Protein AF-A0A1V2TCL9-F1 (afdb_monomer_lite)

pLDDT: mean 83.82, std 14.46, range [34.34, 97.81]

Foldseek 3Di:
DALPPDPFLVVVLVLVVCVVPPDDAAADDVLLVQLQVVPVVDPQQWHFPDDAHPSHTDIDGDDDDPQSNVQSSQVSCLPSNDWDADNVVSQIDGNVQWQQWWKDAPPGIHRTDHLSNLVPSLPDQGDPVGQKIWTDPDPQFIWMWGQDPPQKIWIWTGDPNWIWIDIDSDSVLVSCLRVCSSVVPCCNVPVDPIDTDDPDDPCVVVVVVVVVVVVVVVVVVLVPDDPVCNVVSVVVVVVVVVVVVVVVVVVVPDDD

Organism: NCBI:txid1538463

Sequence (256 aa):
MPAAGIDSAEQAYERYLAIEHGPQPTAPLPVVGIVCALLGRTDTGLSPHRPPDGRGVVLRASESQRMPCLSAVLTLTAERDLAVLDVGSRRLYNPRRRVRLPVTAGANTLPYLTEAILDELLSAPPDPADPALTVTRTPTRYIRTRRLPESVHELEHRRGGALFRLLTDNPDLVRRTIWSWAVEDPWWQEAIAWQPATEPTTHSTDSVASVLAELRRLEAETRELPAFQLLDTMQNLDNLTQSILDRVDDDSDGCP

Radius of gyration: 24.72 Å; chains: 1; bounding box: 48×56×73 Å

Structure (mmCIF, N/CA/C/O backbone):
data_AF-A0A1V2TCL9-F1
#
_entry.id   AF-A0A1V2TCL9-F1
#
loop_
_atom_site.group_PDB
_atom_site.id
_atom_site.type_symbol
_atom_site.label_atom_id
_atom_site.label_alt_id
_atom_site.label_comp_id
_atom_site.label_asym_id
_atom_site.label_entity_id
_atom_site.label_seq_id
_atom_site.pdbx_PDB_ins_code
_atom_site.Cartn_x
_atom_site.Cartn_y
_atom_site.Cartn_z
_atom_site.occupancy
_atom_site.B_iso_or_equiv
_atom_site.auth_seq_id
_atom_site.auth_comp_id
_atom_site.auth_asym_id
_atom_site.auth_atom_id
_atom_site.pdbx_PDB_model_num
ATOM 1 N N . MET A 1 1 ? 9.281 -2.047 -14.311 1.00 94.12 1 MET A N 1
ATOM 2 C CA . MET A 1 1 ? 9.687 -3.161 -15.211 1.00 94.12 1 MET A CA 1
ATOM 3 C C . MET A 1 1 ? 8.505 -4.101 -15.416 1.00 94.12 1 MET A C 1
ATOM 5 O O . MET A 1 1 ? 7.631 -4.073 -14.560 1.00 94.12 1 MET A O 1
ATOM 9 N N . PRO A 1 2 ? 8.422 -4.903 -16.493 1.00 93.75 2 PRO A N 1
ATOM 10 C CA . PRO A 1 2 ? 7.341 -5.881 -16.661 1.00 93.75 2 PRO A CA 1
ATOM 11 C C . PRO A 1 2 ? 7.227 -6.800 -15.444 1.00 93.75 2 PRO A C 1
ATOM 13 O O . PRO A 1 2 ? 8.240 -7.337 -14.996 1.00 93.75 2 PRO A O 1
ATOM 16 N N . ALA A 1 3 ? 6.016 -6.947 -14.902 1.00 92.62 3 ALA A N 1
ATOM 17 C CA . ALA A 1 3 ? 5.766 -7.792 -13.735 1.00 92.62 3 ALA A CA 1
ATOM 18 C C . ALA A 1 3 ? 5.812 -9.291 -14.073 1.00 92.62 3 ALA A C 1
ATOM 20 O O . ALA A 1 3 ? 6.065 -10.114 -13.196 1.00 92.62 3 ALA A O 1
ATOM 21 N N . ALA A 1 4 ? 5.587 -9.652 -15.341 1.00 89.88 4 ALA A N 1
ATOM 22 C CA . ALA A 1 4 ? 5.809 -11.007 -15.831 1.00 89.88 4 ALA A CA 1
ATOM 23 C C . ALA A 1 4 ? 7.274 -11.437 -15.637 1.00 89.88 4 ALA A C 1
ATOM 25 O O . ALA A 1 4 ? 8.204 -10.750 -16.072 1.00 89.88 4 ALA A O 1
ATOM 26 N N . GLY A 1 5 ? 7.462 -12.600 -15.006 1.00 84.50 5 GLY A N 1
ATOM 27 C CA . GLY A 1 5 ? 8.780 -13.188 -14.762 1.00 84.50 5 GLY A CA 1
ATOM 28 C C . GLY A 1 5 ? 9.627 -12.416 -13.749 1.00 84.50 5 GLY A C 1
ATOM 29 O O . GLY A 1 5 ? 10.847 -12.400 -13.887 1.00 84.50 5 GLY A O 1
ATOM 30 N N . ILE A 1 6 ? 8.986 -11.714 -12.807 1.00 90.44 6 ILE A N 1
ATOM 31 C CA . ILE A 1 6 ? 9.613 -11.122 -11.620 1.00 90.44 6 ILE A CA 1
ATOM 32 C C . ILE A 1 6 ? 8.851 -11.624 -10.395 1.00 90.44 6 ILE A C 1
ATOM 34 O O . ILE A 1 6 ? 7.803 -11.082 -10.025 1.00 90.44 6 ILE A O 1
ATOM 38 N N . ASP A 1 7 ? 9.390 -12.666 -9.773 1.00 86.69 7 ASP A N 1
ATOM 39 C CA . ASP A 1 7 ? 8.771 -13.328 -8.622 1.00 86.69 7 ASP A CA 1
ATOM 40 C C . ASP A 1 7 ? 9.431 -12.952 -7.292 1.00 86.69 7 ASP A C 1
ATOM 42 O O . ASP A 1 7 ? 8.837 -13.162 -6.231 1.00 86.69 7 ASP A O 1
ATOM 46 N N . SER A 1 8 ? 10.627 -12.353 -7.343 1.00 92.06 8 SER A N 1
ATOM 47 C CA . SER A 1 8 ? 11.395 -11.934 -6.171 1.00 92.06 8 SER A CA 1
ATOM 48 C C . SER A 1 8 ? 12.074 -10.574 -6.357 1.00 92.06 8 SER A C 1
ATOM 50 O O . SER A 1 8 ? 12.323 -10.112 -7.475 1.00 92.06 8 SER A O 1
ATOM 52 N N . ALA A 1 9 ? 12.400 -9.929 -5.234 1.00 93.38 9 ALA A N 1
ATOM 53 C CA . ALA A 1 9 ? 13.172 -8.689 -5.231 1.00 93.38 9 ALA A CA 1
ATOM 54 C C . ALA A 1 9 ? 14.594 -8.878 -5.783 1.00 93.38 9 ALA A C 1
ATOM 56 O O . ALA A 1 9 ? 15.132 -7.961 -6.395 1.00 93.38 9 ALA A O 1
ATOM 57 N N . GLU A 1 10 ? 15.178 -10.066 -5.619 1.00 94.69 10 GLU A N 1
ATOM 58 C CA . GLU A 1 10 ? 16.497 -10.413 -6.152 1.00 94.69 10 GLU A CA 1
ATOM 59 C C . GLU A 1 10 ? 16.499 -10.422 -7.685 1.00 94.69 10 GLU A C 1
ATOM 61 O O . GLU A 1 10 ? 17.278 -9.695 -8.292 1.00 94.69 10 GLU A O 1
ATOM 66 N N . GLN A 1 11 ? 15.539 -11.111 -8.314 1.00 94.44 11 GLN A N 1
ATOM 67 C CA . GLN A 1 11 ? 15.375 -11.096 -9.775 1.00 94.44 11 GLN A CA 1
ATOM 68 C C . GLN A 1 11 ? 15.134 -9.678 -1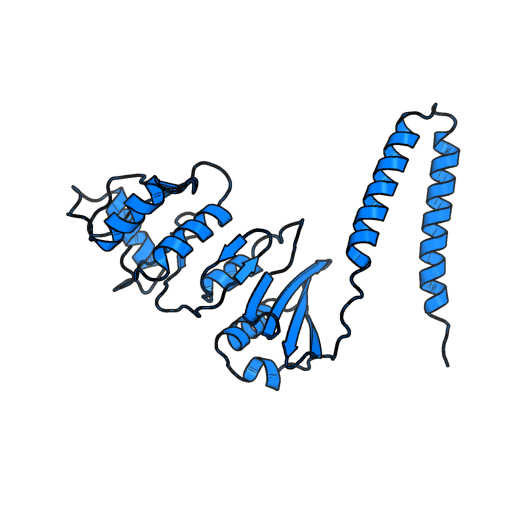0.311 1.00 94.44 11 GLN A C 1
ATOM 70 O O . GLN A 1 11 ? 15.646 -9.288 -11.364 1.00 94.44 11 GLN A O 1
ATOM 75 N N . ALA A 1 12 ? 14.342 -8.880 -9.588 1.00 95.69 12 ALA A N 1
ATOM 76 C CA . ALA A 1 12 ? 14.115 -7.484 -9.941 1.00 95.69 12 ALA A CA 1
ATOM 77 C C . ALA A 1 12 ? 15.407 -6.657 -9.842 1.00 95.69 12 ALA A C 1
ATOM 79 O O . ALA A 1 12 ? 15.657 -5.805 -10.697 1.00 95.69 12 ALA A O 1
ATOM 80 N N . TYR A 1 13 ? 16.232 -6.911 -8.824 1.00 96.12 13 TYR A N 1
ATOM 81 C CA . TYR A 1 13 ? 17.505 -6.230 -8.616 1.00 96.12 13 TYR A CA 1
ATOM 82 C C . TYR A 1 13 ? 18.544 -6.620 -9.672 1.00 96.12 13 TYR A C 1
ATOM 84 O O . TYR A 1 13 ? 19.209 -5.745 -10.220 1.00 96.12 13 TYR A O 1
ATOM 92 N N . GLU A 1 14 ? 18.630 -7.894 -10.049 1.00 94.19 14 GLU A N 1
ATOM 93 C CA . GLU A 1 14 ? 19.445 -8.346 -11.184 1.00 94.19 14 GLU A CA 1
ATOM 94 C C . GLU A 1 14 ? 19.017 -7.665 -12.487 1.00 94.19 14 GLU A C 1
ATOM 96 O O . GLU A 1 14 ? 19.855 -7.195 -13.258 1.00 94.19 14 GLU A O 1
ATOM 101 N N . ARG A 1 15 ? 17.704 -7.534 -12.721 1.00 93.12 15 ARG A N 1
ATOM 102 C CA . ARG A 1 15 ? 17.182 -6.805 -13.883 1.00 93.12 15 ARG A CA 1
ATOM 103 C C . ARG A 1 15 ? 17.543 -5.320 -13.833 1.00 93.12 15 ARG A C 1
ATOM 105 O O . ARG A 1 15 ? 17.887 -4.758 -14.870 1.00 93.12 15 ARG A O 1
ATOM 112 N N . TYR A 1 16 ? 17.501 -4.696 -12.657 1.00 94.81 16 TYR A N 1
ATOM 113 C CA . TYR A 1 16 ? 18.007 -3.337 -12.450 1.00 94.81 16 TYR A CA 1
ATOM 114 C C . TYR A 1 16 ? 19.497 -3.236 -12.812 1.00 94.81 16 TYR A C 1
ATOM 116 O O . TYR A 1 16 ? 19.860 -2.394 -13.632 1.00 94.81 16 TYR A O 1
ATOM 124 N N . LEU A 1 17 ? 20.342 -4.138 -12.301 1.00 93.81 17 LEU A N 1
ATOM 125 C CA . LEU A 1 17 ? 21.769 -4.172 -12.629 1.00 93.81 17 LEU A CA 1
ATOM 126 C C . LEU A 1 17 ? 22.007 -4.373 -14.127 1.00 93.81 17 LEU A C 1
ATOM 128 O O . LEU A 1 17 ? 22.906 -3.746 -14.683 1.00 93.81 17 LEU A O 1
ATOM 132 N N . ALA A 1 18 ? 21.191 -5.192 -14.792 1.00 91.44 18 ALA A N 1
ATOM 133 C CA . ALA A 1 18 ? 21.259 -5.381 -16.234 1.00 91.44 18 ALA A CA 1
ATOM 134 C C . ALA A 1 18 ? 20.906 -4.097 -17.002 1.00 91.44 18 ALA A C 1
ATOM 136 O O . ALA A 1 18 ? 21.515 -3.837 -18.035 1.00 91.44 18 ALA A O 1
ATOM 137 N N . ILE A 1 19 ? 19.955 -3.284 -16.531 1.00 91.75 19 ILE A N 1
ATOM 138 C CA . ILE A 1 19 ? 19.644 -1.980 -17.144 1.00 91.75 19 ILE A CA 1
ATOM 139 C C . ILE A 1 19 ? 20.781 -0.972 -16.890 1.00 91.75 19 ILE A C 1
ATOM 141 O O . ILE A 1 19 ? 21.150 -0.222 -17.792 1.00 91.75 19 ILE A O 1
ATOM 145 N N . GLU A 1 20 ? 21.376 -0.980 -15.695 1.00 91.25 20 GLU A N 1
ATOM 146 C CA . GLU A 1 20 ? 22.481 -0.081 -15.325 1.00 91.25 20 GLU A CA 1
ATOM 147 C C . GLU A 1 20 ? 23.811 -0.402 -16.019 1.00 91.25 20 GLU A C 1
ATOM 149 O O . GLU A 1 20 ? 24.562 0.505 -16.377 1.00 91.25 20 GLU A O 1
ATOM 154 N N . HIS A 1 21 ? 24.132 -1.677 -16.216 1.00 88.75 21 HIS A N 1
ATOM 155 C CA . HIS A 1 21 ? 25.452 -2.100 -16.706 1.00 88.75 21 HIS A CA 1
ATOM 156 C C . HIS A 1 21 ? 25.399 -2.795 -18.066 1.00 88.75 21 HIS A C 1
ATOM 158 O O . HIS A 1 21 ? 26.440 -3.102 -18.643 1.00 88.75 21 HIS A O 1
ATOM 164 N N . GLY A 1 22 ? 24.203 -3.094 -18.570 1.00 78.44 22 GLY A N 1
ATOM 165 C CA . GLY A 1 22 ? 24.041 -3.851 -19.802 1.00 78.44 22 GLY A CA 1
ATOM 166 C C . GLY A 1 22 ? 24.389 -3.052 -21.059 1.00 78.44 22 GLY A C 1
ATOM 167 O O . GLY A 1 22 ? 24.428 -1.820 -21.031 1.00 78.44 22 GLY A O 1
ATOM 168 N N . PRO A 1 23 ? 24.607 -3.760 -22.182 1.00 75.19 23 PRO A N 1
ATOM 169 C CA . PRO A 1 23 ? 24.863 -3.145 -23.478 1.00 75.19 23 PRO A CA 1
ATOM 170 C C . PRO A 1 23 ? 23.634 -2.371 -23.989 1.00 75.19 23 PRO A C 1
ATOM 172 O O . PRO A 1 23 ? 22.611 -2.258 -23.311 1.00 75.19 23 PRO A O 1
ATOM 175 N N . GLN A 1 24 ? 23.772 -1.815 -25.193 1.00 70.00 24 GLN A N 1
ATOM 176 C CA . GLN A 1 24 ? 22.876 -0.837 -25.815 1.00 70.00 24 GLN A CA 1
ATOM 177 C C . GLN A 1 24 ? 21.365 -1.122 -25.618 1.00 70.00 24 GLN A C 1
ATOM 179 O O . GLN A 1 24 ? 20.947 -2.280 -25.710 1.00 70.00 24 GLN A O 1
ATOM 184 N N . PRO A 1 25 ? 20.534 -0.084 -25.377 1.00 76.81 25 PRO A N 1
ATOM 185 C CA . PRO A 1 25 ? 19.105 -0.243 -25.108 1.00 76.81 25 PRO A CA 1
ATOM 186 C C . PRO A 1 25 ? 18.374 -0.990 -26.228 1.00 76.81 25 PRO A C 1
ATOM 188 O O . PRO A 1 25 ? 18.571 -0.712 -27.410 1.00 76.81 25 PRO A O 1
ATOM 191 N N . THR A 1 26 ? 17.479 -1.900 -25.852 1.00 85.81 26 THR A N 1
ATOM 192 C CA . THR A 1 26 ? 16.470 -2.451 -26.770 1.00 85.81 26 THR A CA 1
ATOM 193 C C . THR A 1 26 ? 15.273 -1.505 -26.872 1.00 85.81 26 THR A C 1
ATOM 195 O O . THR A 1 26 ? 15.114 -0.604 -26.049 1.00 85.81 26 TH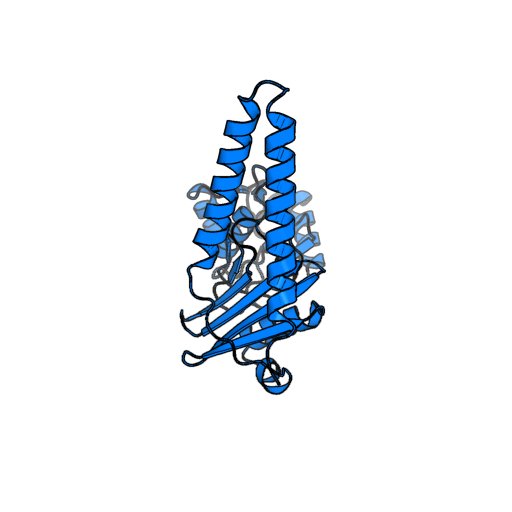R A O 1
ATOM 198 N N . ALA A 1 27 ? 14.406 -1.701 -27.868 1.00 87.88 27 ALA A N 1
ATOM 199 C CA . ALA A 1 27 ? 13.189 -0.902 -27.981 1.00 87.88 27 ALA A CA 1
ATOM 200 C C . ALA A 1 27 ? 12.320 -1.045 -26.709 1.00 87.88 27 ALA A C 1
ATOM 202 O O . ALA A 1 27 ? 12.070 -2.173 -26.270 1.00 87.88 27 ALA A O 1
ATOM 203 N N . PRO A 1 28 ? 11.855 0.065 -26.104 1.00 90.38 28 PRO A N 1
ATOM 204 C CA . PRO A 1 28 ? 11.017 0.007 -24.920 1.00 90.38 28 PRO A CA 1
ATOM 205 C C . PRO A 1 28 ? 9.667 -0.623 -25.231 1.00 90.38 28 PRO A C 1
ATOM 207 O O . PRO A 1 28 ? 9.072 -0.399 -26.287 1.00 90.38 28 PRO A O 1
ATOM 210 N N . LEU A 1 29 ? 9.139 -1.367 -24.262 1.00 92.06 29 LEU A N 1
ATOM 211 C CA . LEU A 1 29 ? 7.763 -1.839 -24.343 1.00 92.06 29 LEU A CA 1
ATOM 212 C C . LEU A 1 29 ? 6.803 -0.635 -24.353 1.00 92.06 29 LEU A C 1
ATOM 214 O O . LEU A 1 29 ? 7.027 0.312 -23.588 1.00 92.06 29 LEU A O 1
ATOM 218 N N . PRO A 1 30 ? 5.697 -0.674 -25.125 1.00 94.38 30 PRO A N 1
ATOM 219 C CA . PRO A 1 30 ? 4.755 0.447 -25.217 1.00 94.38 30 PRO A CA 1
ATOM 220 C C . PRO A 1 30 ? 4.280 0.953 -23.852 1.00 94.38 30 PRO A C 1
ATOM 222 O O . PRO A 1 30 ? 4.208 2.154 -23.609 1.00 94.38 30 PRO A O 1
ATOM 225 N N . VAL A 1 31 ? 4.029 0.030 -22.921 1.00 93.94 31 VAL A N 1
ATOM 226 C CA . VAL A 1 31 ? 3.572 0.353 -21.568 1.00 93.94 31 VAL A CA 1
ATOM 227 C C . VAL A 1 31 ? 4.615 1.114 -20.738 1.00 93.94 31 VAL A C 1
ATOM 229 O O . VAL A 1 31 ? 4.252 1.996 -19.961 1.00 93.94 31 VAL A O 1
ATOM 232 N N . VAL A 1 32 ? 5.907 0.833 -20.936 1.00 93.44 32 VAL A N 1
ATOM 233 C CA . VAL A 1 32 ? 7.007 1.566 -20.289 1.00 93.44 32 VAL A CA 1
ATOM 234 C C . VAL A 1 32 ? 7.098 2.971 -20.879 1.00 93.44 32 VAL A C 1
ATOM 236 O O . VAL A 1 32 ? 7.164 3.942 -20.129 1.00 93.44 32 VAL A O 1
ATOM 239 N N . GLY A 1 33 ? 7.004 3.090 -22.208 1.00 91.94 33 GLY A N 1
ATOM 240 C CA . GLY A 1 33 ? 6.972 4.382 -22.897 1.00 91.94 33 GLY A CA 1
ATOM 241 C C . GLY A 1 33 ? 5.825 5.282 -22.424 1.00 91.94 33 GLY A C 1
ATOM 242 O O . GLY A 1 33 ? 6.042 6.463 -22.159 1.00 91.94 33 GLY A O 1
ATOM 243 N N . ILE A 1 34 ? 4.626 4.718 -22.232 1.00 93.44 34 ILE A N 1
ATOM 244 C CA . ILE A 1 34 ? 3.467 5.441 -21.681 1.00 93.44 34 ILE A CA 1
ATOM 245 C C . ILE A 1 34 ? 3.762 5.973 -20.275 1.00 93.44 34 ILE A C 1
ATOM 247 O O . ILE A 1 34 ? 3.489 7.140 -20.004 1.00 93.44 34 ILE A O 1
ATOM 251 N N . VAL A 1 35 ? 4.324 5.152 -19.381 1.00 93.44 35 VAL A N 1
ATOM 252 C CA . VAL A 1 35 ? 4.665 5.598 -18.018 1.00 93.44 35 VAL A CA 1
ATOM 253 C C . VAL A 1 35 ? 5.692 6.727 -18.051 1.00 93.44 35 VAL A C 1
ATOM 255 O O . VAL A 1 35 ? 5.488 7.736 -17.383 1.00 93.44 35 VAL A O 1
ATOM 258 N N . CYS A 1 36 ? 6.745 6.616 -18.865 1.00 92.19 36 CYS A N 1
ATOM 259 C CA . CYS A 1 36 ? 7.732 7.687 -19.024 1.00 92.19 36 CYS A CA 1
ATOM 260 C C . CYS A 1 36 ? 7.105 8.990 -19.540 1.00 92.19 36 CYS A C 1
ATOM 262 O O . CYS A 1 36 ? 7.418 10.065 -19.033 1.00 92.19 36 CYS A O 1
ATOM 264 N N . ALA A 1 37 ? 6.190 8.904 -20.509 1.00 91.69 37 ALA A N 1
ATOM 265 C CA . ALA A 1 37 ? 5.487 10.072 -21.031 1.00 91.69 37 ALA A CA 1
ATOM 266 C C . ALA A 1 37 ? 4.579 10.730 -19.978 1.00 91.69 37 ALA A C 1
ATOM 268 O O . ALA A 1 37 ? 4.480 11.953 -19.938 1.00 91.69 37 ALA A O 1
ATOM 269 N N . LEU A 1 38 ? 3.925 9.939 -19.119 1.00 92.38 38 LEU A N 1
ATOM 270 C CA . LEU A 1 38 ? 3.093 10.453 -18.026 1.00 92.38 38 LEU A CA 1
ATOM 271 C C . LEU A 1 38 ? 3.928 11.084 -16.906 1.00 92.38 38 LEU A C 1
ATOM 273 O O . LEU A 1 38 ? 3.544 12.134 -16.396 1.00 92.38 38 LEU A O 1
ATOM 277 N N . LEU A 1 39 ? 5.081 10.493 -16.575 1.00 90.31 39 LEU A N 1
ATOM 278 C CA . LEU A 1 39 ? 6.047 11.078 -15.640 1.00 90.31 39 LEU A CA 1
ATOM 279 C C . LEU A 1 39 ? 6.515 12.452 -16.124 1.00 90.31 39 LEU A C 1
ATOM 281 O O . LEU A 1 39 ? 6.496 13.399 -15.356 1.00 90.31 39 LEU A O 1
ATOM 285 N N . GLY A 1 40 ? 6.829 12.601 -17.415 1.00 86.44 40 GLY A N 1
ATOM 286 C CA . GLY A 1 40 ? 7.226 13.897 -17.980 1.00 86.44 40 GLY A CA 1
ATOM 287 C C . GLY A 1 40 ? 6.121 14.965 -18.003 1.00 86.44 40 GLY A C 1
ATOM 288 O O . GLY A 1 40 ? 6.411 16.128 -18.259 1.00 86.44 40 GLY A O 1
ATOM 289 N N . ARG A 1 41 ? 4.858 14.588 -17.762 1.00 87.94 41 ARG A N 1
ATOM 290 C CA . ARG A 1 41 ? 3.704 15.506 -17.704 1.00 87.94 41 ARG A CA 1
ATOM 291 C C . ARG A 1 41 ? 3.257 15.832 -16.284 1.00 87.94 41 ARG A C 1
ATOM 293 O O . ARG A 1 41 ? 2.415 16.708 -16.114 1.00 87.94 41 ARG A O 1
ATOM 300 N N . THR A 1 42 ? 3.760 15.100 -15.296 1.00 83.62 42 THR A N 1
ATOM 301 C CA . THR A 1 42 ? 3.305 15.184 -13.910 1.00 83.62 42 THR A CA 1
ATOM 302 C C . THR A 1 42 ? 4.491 15.562 -13.045 1.00 83.62 42 THR A C 1
ATOM 304 O O . THR A 1 42 ? 5.523 14.895 -13.098 1.00 83.62 42 THR A O 1
ATOM 307 N N . ASP A 1 43 ? 4.350 16.599 -12.227 1.00 84.12 43 ASP A N 1
ATOM 308 C CA . ASP A 1 43 ? 5.398 16.968 -11.281 1.00 84.12 43 ASP A CA 1
ATOM 309 C C . ASP A 1 43 ? 5.440 15.958 -10.127 1.00 84.12 43 ASP A C 1
ATOM 311 O O . ASP A 1 43 ? 4.723 16.059 -9.136 1.00 84.12 43 ASP A O 1
ATOM 315 N N . THR A 1 44 ? 6.203 14.890 -10.339 1.00 84.12 44 THR A N 1
ATOM 316 C CA . THR A 1 44 ? 6.320 13.746 -9.420 1.00 84.12 44 THR A CA 1
ATOM 317 C C . THR A 1 44 ? 7.667 13.712 -8.711 1.00 84.12 44 THR A C 1
ATOM 319 O O . THR A 1 44 ? 7.922 12.788 -7.943 1.00 84.12 44 THR A O 1
ATOM 322 N N . GLY A 1 45 ? 8.562 14.657 -9.021 1.00 87.44 45 GLY A N 1
ATOM 323 C CA . GLY A 1 45 ? 9.964 14.597 -8.609 1.00 87.44 45 GLY A CA 1
ATOM 324 C C . GLY A 1 45 ? 10.727 13.399 -9.188 1.00 87.44 45 GLY A C 1
ATOM 325 O O . GLY A 1 45 ? 11.793 13.050 -8.694 1.00 87.44 45 GLY A O 1
ATOM 326 N N . LEU A 1 46 ? 10.200 12.724 -10.216 1.00 91.12 46 LEU A N 1
ATOM 327 C CA . LEU A 1 46 ? 10.814 11.540 -10.815 1.00 91.12 46 LEU A CA 1
ATOM 328 C C . LEU A 1 46 ? 11.223 11.808 -12.255 1.00 91.12 46 LEU A C 1
ATOM 330 O O . LEU A 1 46 ? 10.432 12.264 -13.077 1.00 91.12 46 LEU A O 1
ATOM 334 N N . SER A 1 47 ? 12.455 11.438 -12.581 1.00 91.06 47 SER A N 1
ATOM 335 C CA . SER A 1 47 ? 12.994 11.539 -13.936 1.00 91.06 47 SER A CA 1
ATOM 336 C C . SER A 1 47 ? 13.630 10.218 -14.368 1.00 91.06 47 SER A C 1
ATOM 338 O O . SER A 1 47 ? 14.216 9.518 -13.537 1.00 91.06 47 SER A O 1
ATOM 340 N N . PRO A 1 48 ? 13.533 9.825 -15.650 1.00 92.31 48 PRO A N 1
ATOM 341 C CA . PRO A 1 48 ? 14.291 8.689 -16.159 1.00 92.31 48 PRO A CA 1
ATOM 342 C C . PRO A 1 48 ? 15.792 8.926 -15.968 1.00 92.31 48 PRO A C 1
ATOM 344 O O . PRO A 1 48 ? 16.337 9.914 -16.453 1.00 92.31 48 PRO A O 1
ATOM 347 N N . HIS A 1 49 ? 16.472 8.011 -15.278 1.00 91.31 49 HIS A N 1
ATOM 348 C CA . HIS A 1 49 ? 17.926 8.067 -15.131 1.00 91.31 49 HIS A CA 1
ATOM 349 C C . HIS A 1 49 ? 18.632 7.771 -16.464 1.00 91.31 49 HIS A C 1
ATOM 351 O O . HIS A 1 49 ? 19.695 8.323 -16.746 1.00 91.31 49 HIS A O 1
ATOM 357 N N . ARG A 1 50 ? 18.023 6.907 -17.283 1.00 88.75 50 ARG A N 1
ATOM 358 C CA . ARG A 1 50 ? 18.486 6.494 -18.612 1.00 88.75 50 ARG A CA 1
ATOM 359 C C . ARG A 1 50 ? 17.292 6.304 -19.553 1.00 88.75 50 ARG A C 1
ATOM 361 O O . ARG A 1 50 ? 16.162 6.183 -19.065 1.00 88.75 50 ARG A O 1
ATOM 368 N N . PRO A 1 51 ? 17.515 6.251 -20.880 1.00 89.62 51 PRO A N 1
ATOM 369 C CA . PRO A 1 51 ? 16.464 5.895 -21.824 1.00 89.62 51 PRO A CA 1
ATOM 370 C C . PRO A 1 51 ? 15.807 4.553 -21.451 1.00 89.62 51 PRO A C 1
ATOM 372 O O . PRO A 1 51 ? 16.527 3.609 -21.118 1.00 89.62 51 PRO A O 1
ATOM 375 N N . PRO A 1 52 ? 14.466 4.455 -21.484 1.00 91.94 52 PRO A N 1
ATOM 376 C CA . PRO A 1 52 ? 13.772 3.201 -21.218 1.00 91.94 52 PRO A CA 1
ATOM 377 C C . PRO A 1 52 ? 14.079 2.163 -22.301 1.00 91.94 52 PRO A C 1
ATOM 379 O O . PRO A 1 52 ? 14.275 2.510 -23.466 1.00 91.94 52 PRO A O 1
ATOM 382 N N . ASP A 1 53 ? 14.039 0.887 -21.930 1.00 90.69 53 ASP A N 1
ATOM 383 C CA . ASP A 1 53 ? 14.232 -0.237 -22.845 1.00 90.69 53 ASP A CA 1
ATOM 384 C C . ASP A 1 53 ? 13.241 -1.384 -22.577 1.00 90.69 53 ASP A C 1
ATOM 386 O O . ASP A 1 53 ? 12.318 -1.267 -21.761 1.00 90.69 53 ASP A O 1
ATOM 390 N N . GLY A 1 54 ? 13.387 -2.500 -23.298 1.00 89.25 54 GLY A N 1
ATOM 391 C CA . GLY A 1 54 ? 12.496 -3.657 -23.172 1.00 89.25 54 GLY A CA 1
ATOM 392 C C . GLY A 1 54 ? 12.478 -4.294 -21.774 1.00 89.25 54 GLY A C 1
ATOM 393 O O . GLY A 1 54 ? 11.520 -4.981 -21.419 1.00 89.25 54 GLY A O 1
ATOM 394 N N . ARG A 1 55 ? 13.502 -4.045 -20.948 1.00 92.38 55 ARG A N 1
ATOM 395 C CA . ARG A 1 55 ? 13.619 -4.547 -19.570 1.00 92.38 55 ARG A CA 1
ATOM 396 C C . ARG A 1 55 ? 12.919 -3.616 -18.581 1.00 92.38 55 ARG A C 1
ATOM 398 O O . ARG A 1 55 ? 12.431 -4.075 -17.544 1.00 92.38 55 ARG A O 1
ATOM 405 N N . GLY A 1 56 ? 12.821 -2.324 -18.891 1.00 93.69 56 GLY A N 1
ATOM 406 C CA . GLY A 1 56 ? 12.069 -1.352 -18.109 1.00 93.69 56 GLY A CA 1
ATOM 407 C C . GLY A 1 56 ? 12.652 0.054 -18.163 1.00 93.69 56 GLY A C 1
ATOM 408 O O . GLY A 1 56 ? 13.212 0.490 -19.161 1.00 93.69 56 GLY A O 1
ATOM 409 N N . VAL A 1 57 ? 12.482 0.780 -17.063 1.00 94.94 57 VAL A N 1
ATOM 410 C CA . VAL A 1 57 ? 13.032 2.121 -16.872 1.00 94.94 57 VAL A CA 1
ATOM 411 C C . VAL A 1 57 ? 13.569 2.229 -15.453 1.00 94.94 57 VAL A C 1
ATOM 413 O O . VAL A 1 57 ? 12.935 1.732 -14.518 1.00 94.94 57 VAL A O 1
ATOM 416 N N . VAL A 1 58 ? 14.727 2.871 -15.305 1.00 95.06 58 VAL A N 1
ATOM 417 C CA . VAL A 1 58 ? 15.259 3.291 -14.006 1.00 95.06 58 VAL A CA 1
ATOM 418 C C . VAL A 1 58 ? 14.900 4.752 -13.804 1.00 95.06 58 VAL A C 1
ATOM 420 O O . VAL A 1 58 ? 15.143 5.584 -14.680 1.00 95.06 58 VAL A O 1
ATOM 423 N N . LEU A 1 59 ? 14.312 5.055 -12.652 1.00 93.75 59 LEU A N 1
ATOM 424 C CA . LEU A 1 59 ? 13.912 6.402 -12.277 1.00 93.75 59 LEU A CA 1
ATOM 425 C C . LEU A 1 59 ? 14.835 6.922 -11.179 1.00 93.75 59 LEU A C 1
ATOM 427 O O . LEU A 1 59 ? 15.241 6.176 -10.290 1.00 93.75 59 LEU A O 1
ATOM 431 N N . ARG A 1 60 ? 15.136 8.215 -11.238 1.00 91.12 60 ARG A N 1
ATOM 432 C CA . ARG A 1 60 ? 15.803 8.969 -10.184 1.00 91.12 60 ARG A CA 1
ATOM 433 C C . ARG A 1 60 ? 14.790 9.920 -9.558 1.00 91.12 60 ARG A C 1
ATOM 435 O O . ARG A 1 60 ? 14.132 10.664 -10.283 1.00 91.12 60 ARG A O 1
ATOM 442 N N . ALA A 1 61 ? 14.702 9.898 -8.232 1.00 89.00 61 ALA A N 1
ATOM 443 C CA . ALA A 1 61 ? 13.953 10.883 -7.461 1.00 89.00 61 ALA A CA 1
ATOM 444 C C . ALA A 1 61 ? 14.810 12.139 -7.218 1.00 89.00 61 ALA A C 1
ATOM 446 O O . ALA A 1 61 ? 15.990 12.023 -6.876 1.00 89.00 61 ALA A O 1
ATOM 447 N N . SER A 1 62 ? 14.236 13.326 -7.400 1.00 76.81 62 SER A N 1
ATOM 448 C CA . SER A 1 62 ? 14.818 14.611 -7.011 1.00 76.81 62 SER A CA 1
ATOM 449 C C . SER A 1 62 ? 14.472 14.897 -5.546 1.00 76.81 62 SER A C 1
ATOM 451 O O . SER A 1 62 ? 13.353 15.296 -5.260 1.00 76.81 62 SER A O 1
ATOM 453 N N . GLU A 1 63 ? 15.438 14.670 -4.651 1.00 65.75 63 GLU A N 1
ATOM 454 C CA . GLU A 1 63 ? 15.446 15.001 -3.210 1.00 65.75 63 GLU A CA 1
ATOM 455 C C . GLU A 1 63 ? 14.354 14.384 -2.297 1.00 65.75 63 GLU A C 1
ATOM 457 O O . GLU A 1 63 ? 13.177 14.338 -2.620 1.00 65.75 63 GLU A O 1
ATOM 462 N N . SER A 1 64 ? 14.805 13.918 -1.118 1.00 63.72 64 SER A N 1
ATOM 463 C CA . SER A 1 64 ? 14.163 13.603 0.189 1.00 63.72 64 SER A CA 1
ATOM 464 C C . SER A 1 64 ? 12.776 12.936 0.310 1.00 63.72 64 SER A C 1
ATOM 466 O O . SER A 1 64 ? 12.476 12.370 1.360 1.00 63.72 64 SER A O 1
ATOM 468 N N . GLN A 1 65 ? 11.907 12.964 -0.697 1.00 73.44 65 GLN A N 1
ATOM 469 C CA . GLN A 1 65 ? 10.490 12.605 -0.599 1.00 73.44 65 GLN A CA 1
ATOM 470 C C . GLN A 1 65 ? 10.203 11.220 -1.193 1.00 73.44 65 GLN A C 1
ATOM 472 O O . GLN A 1 65 ? 9.491 11.062 -2.188 1.00 73.44 65 GLN A O 1
ATOM 477 N N . ARG A 1 66 ? 10.752 10.182 -0.549 1.00 83.31 66 ARG A N 1
ATOM 478 C CA . ARG A 1 66 ? 10.619 8.784 -0.996 1.00 83.31 66 ARG A CA 1
ATOM 479 C C . ARG A 1 66 ? 9.158 8.329 -1.131 1.00 83.31 66 ARG A C 1
ATOM 481 O O . ARG A 1 66 ? 8.820 7.708 -2.135 1.00 83.31 66 ARG A O 1
ATOM 488 N N . MET A 1 67 ? 8.298 8.630 -0.152 1.00 85.69 67 MET A N 1
ATOM 489 C CA . MET A 1 67 ? 6.900 8.166 -0.152 1.00 85.69 67 MET A CA 1
ATOM 490 C C . MET A 1 67 ? 6.026 8.811 -1.239 1.00 85.69 67 MET A C 1
ATOM 492 O O . MET A 1 67 ? 5.362 8.057 -1.954 1.00 85.69 67 MET A O 1
ATOM 496 N N . PRO A 1 68 ? 6.054 10.141 -1.445 1.00 86.81 68 PRO A N 1
ATOM 497 C CA . PRO A 1 68 ? 5.365 10.766 -2.575 1.00 86.81 68 PRO A CA 1
ATOM 498 C C . PRO A 1 68 ? 5.805 10.200 -3.931 1.00 86.81 68 PRO A C 1
ATOM 500 O O . PRO A 1 68 ? 4.964 9.848 -4.760 1.00 86.81 68 PRO A O 1
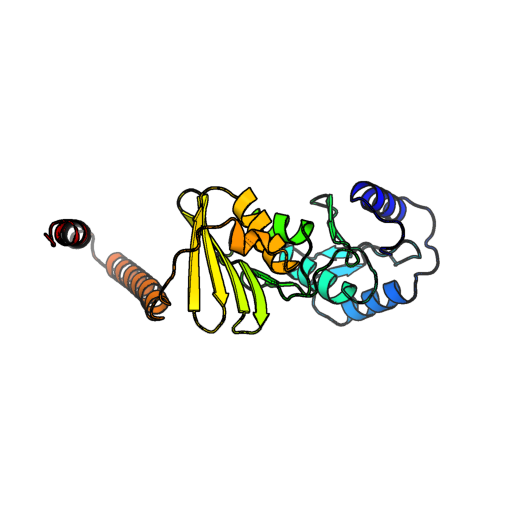ATOM 503 N N . CYS A 1 69 ? 7.115 10.005 -4.125 1.00 89.12 69 CYS A N 1
ATOM 504 C CA . CYS A 1 69 ? 7.650 9.365 -5.327 1.00 89.12 69 CYS A CA 1
ATOM 505 C C . CYS A 1 69 ? 7.107 7.938 -5.500 1.00 89.12 69 CYS A C 1
ATOM 507 O O . CYS A 1 69 ? 6.638 7.571 -6.578 1.00 89.12 69 CYS A O 1
ATOM 509 N N . LEU A 1 70 ? 7.138 7.128 -4.438 1.00 89.88 70 LEU A N 1
ATOM 510 C CA . LEU A 1 70 ? 6.623 5.762 -4.472 1.00 89.88 70 LEU A CA 1
ATOM 511 C C . LEU A 1 70 ? 5.123 5.741 -4.801 1.00 89.88 70 LEU A C 1
ATOM 513 O O . LEU A 1 70 ? 4.714 5.005 -5.697 1.00 89.88 70 LEU A O 1
ATOM 517 N N . SER A 1 71 ? 4.315 6.581 -4.147 1.00 90.94 71 SER A N 1
ATOM 518 C CA . SER A 1 71 ? 2.881 6.728 -4.434 1.00 90.94 71 SER A CA 1
ATOM 519 C C . SER A 1 71 ? 2.629 7.062 -5.907 1.00 90.94 71 SER A C 1
ATOM 521 O O . SER A 1 71 ? 1.818 6.398 -6.564 1.00 90.94 71 SER A O 1
ATOM 523 N N . ALA A 1 72 ? 3.375 8.020 -6.462 1.00 91.38 72 ALA A N 1
ATOM 524 C CA . ALA A 1 72 ? 3.260 8.408 -7.862 1.00 91.38 72 ALA A CA 1
ATOM 525 C C . ALA A 1 72 ? 3.585 7.244 -8.813 1.00 91.38 72 ALA A C 1
ATOM 527 O O . ALA A 1 72 ? 2.796 6.946 -9.715 1.00 91.38 72 ALA A O 1
ATOM 528 N N . VAL A 1 73 ? 4.699 6.527 -8.601 1.00 93.25 73 VAL A N 1
ATOM 529 C CA . VAL A 1 73 ? 5.061 5.378 -9.455 1.00 93.25 73 VAL A CA 1
ATOM 530 C C . VAL A 1 73 ? 4.041 4.254 -9.326 1.00 93.25 73 VAL A C 1
ATOM 532 O O . VAL A 1 73 ? 3.628 3.697 -10.345 1.00 93.25 73 VAL A O 1
ATOM 535 N N . LEU A 1 74 ? 3.605 3.912 -8.111 1.00 93.69 74 LEU A N 1
ATOM 536 C CA . LEU A 1 74 ? 2.600 2.866 -7.901 1.00 93.69 74 LEU A CA 1
ATOM 537 C C . LEU A 1 74 ? 1.281 3.232 -8.590 1.00 93.69 74 LEU A C 1
ATOM 539 O O . LEU A 1 74 ? 0.686 2.388 -9.252 1.00 93.69 74 LEU A O 1
ATOM 543 N N . THR A 1 75 ? 0.868 4.500 -8.537 1.00 92.81 75 THR A N 1
ATOM 544 C CA . THR A 1 75 ? -0.324 5.006 -9.243 1.00 92.81 75 THR A CA 1
ATOM 545 C C . THR A 1 75 ? -0.186 4.863 -10.755 1.00 92.81 75 THR A C 1
ATOM 547 O O . THR A 1 75 ? -1.079 4.347 -11.430 1.00 92.81 75 THR A O 1
ATOM 550 N N . LEU A 1 76 ? 0.964 5.250 -11.305 1.00 92.88 76 LEU A N 1
ATOM 551 C CA . LEU A 1 76 ? 1.230 5.126 -12.735 1.00 92.88 76 LEU A CA 1
ATOM 552 C C . LEU A 1 76 ? 1.360 3.668 -13.190 1.00 92.88 76 LEU A C 1
ATOM 554 O O . LEU A 1 76 ? 1.098 3.376 -14.354 1.00 92.88 76 LEU A O 1
ATOM 558 N N . THR A 1 77 ? 1.725 2.738 -12.312 1.00 93.75 77 THR A N 1
ATOM 559 C CA . THR A 1 77 ? 1.982 1.333 -12.675 1.00 93.75 77 THR A CA 1
ATOM 560 C C . THR A 1 77 ? 0.851 0.364 -12.315 1.00 93.75 77 THR A C 1
ATOM 562 O O . THR A 1 77 ? 0.794 -0.718 -12.903 1.00 93.75 77 THR A O 1
ATOM 565 N N . ALA A 1 78 ? -0.092 0.761 -11.451 1.00 90.62 78 ALA A N 1
ATOM 566 C CA . ALA A 1 78 ? -1.140 -0.093 -10.875 1.00 90.62 78 ALA A CA 1
ATOM 567 C C . ALA A 1 78 ? -1.922 -0.941 -11.891 1.00 90.62 78 ALA A C 1
ATOM 569 O O . ALA A 1 78 ? -2.164 -2.127 -11.665 1.00 90.62 78 ALA A O 1
ATOM 570 N N . GLU A 1 79 ? -2.284 -0.349 -13.030 1.00 91.75 79 GLU A N 1
ATOM 571 C CA . GLU A 1 79 ? -3.086 -0.995 -14.082 1.00 91.75 79 GLU A CA 1
ATOM 572 C C . GLU A 1 79 ? -2.270 -1.339 -15.336 1.00 91.75 79 GLU A C 1
ATOM 574 O O . GLU A 1 79 ? -2.821 -1.628 -16.394 1.00 91.75 79 GLU A O 1
ATOM 579 N N . ARG A 1 80 ? -0.938 -1.294 -15.239 1.00 92.56 80 ARG A N 1
ATOM 580 C CA . ARG A 1 80 ? -0.026 -1.421 -16.385 1.00 92.56 80 ARG A CA 1
ATOM 581 C C . ARG A 1 80 ? 0.841 -2.677 -16.349 1.00 92.56 80 ARG A C 1
ATOM 583 O O . ARG A 1 80 ? 1.737 -2.813 -17.169 1.00 92.56 80 ARG A O 1
ATOM 590 N N . ASP A 1 81 ? 0.576 -3.584 -15.410 1.00 92.81 81 ASP A N 1
ATOM 591 C CA . ASP A 1 81 ? 1.339 -4.827 -15.224 1.00 92.81 81 ASP A CA 1
ATOM 592 C C . ASP A 1 81 ? 2.859 -4.589 -15.110 1.00 92.81 81 ASP A C 1
ATOM 594 O O . ASP A 1 81 ? 3.699 -5.348 -15.601 1.00 92.81 81 ASP A O 1
ATOM 598 N N . LEU A 1 82 ? 3.216 -3.480 -14.460 1.00 94.94 82 LEU A N 1
ATOM 599 C CA . LEU A 1 82 ? 4.591 -3.080 -14.212 1.00 94.94 82 LEU A CA 1
ATOM 600 C C . LEU A 1 82 ? 4.896 -3.229 -12.724 1.00 94.94 82 LEU A C 1
ATOM 602 O O . LEU A 1 82 ? 4.270 -2.584 -11.891 1.00 94.94 82 LEU A O 1
ATOM 606 N N . ALA A 1 83 ? 5.884 -4.055 -12.399 1.00 95.25 83 ALA A N 1
ATOM 607 C CA . ALA A 1 83 ? 6.442 -4.123 -11.062 1.00 95.25 83 ALA A CA 1
ATOM 608 C C . ALA A 1 83 ? 7.387 -2.940 -10.812 1.00 95.25 83 ALA A C 1
ATOM 610 O O . ALA A 1 83 ? 8.118 -2.492 -11.714 1.00 95.25 83 ALA A O 1
ATOM 611 N N . VAL A 1 84 ? 7.378 -2.465 -9.571 1.00 95.12 84 VAL A N 1
ATOM 612 C CA . VAL A 1 84 ? 8.224 -1.378 -9.078 1.00 95.12 84 VAL A CA 1
ATOM 613 C C . VAL A 1 84 ? 9.213 -1.970 -8.089 1.00 95.12 84 VAL A C 1
ATOM 615 O O . VAL A 1 84 ? 8.813 -2.660 -7.158 1.00 95.12 84 VAL A O 1
ATOM 618 N N . LEU A 1 85 ? 10.498 -1.711 -8.298 1.00 95.19 85 LEU A N 1
ATOM 619 C CA . LEU A 1 85 ? 11.542 -2.032 -7.334 1.00 95.19 85 LEU A CA 1
ATOM 620 C C . LEU A 1 85 ? 12.034 -0.720 -6.735 1.00 95.19 85 LEU A C 1
ATOM 622 O O . LEU A 1 85 ? 12.507 0.143 -7.474 1.00 95.19 85 LEU A O 1
ATOM 626 N N . ASP A 1 86 ? 11.965 -0.594 -5.416 1.00 92.38 86 ASP A N 1
ATOM 627 C CA . ASP A 1 86 ? 12.771 0.396 -4.717 1.00 92.38 86 ASP A CA 1
ATOM 628 C C . ASP A 1 86 ? 14.175 -0.176 -4.506 1.00 92.38 86 ASP A C 1
ATOM 630 O O . ASP A 1 86 ? 14.386 -1.111 -3.731 1.00 92.38 86 ASP A O 1
ATOM 634 N N . VAL A 1 87 ? 15.135 0.396 -5.229 1.00 92.00 87 VAL A N 1
ATOM 635 C CA . VAL A 1 87 ? 16.537 -0.032 -5.231 1.00 92.00 87 VAL A CA 1
ATOM 636 C C . VAL A 1 87 ? 17.184 0.159 -3.857 1.00 92.00 87 VAL A C 1
ATOM 638 O O . VAL A 1 87 ? 17.976 -0.688 -3.446 1.00 92.00 87 VAL A O 1
ATOM 641 N N . GLY A 1 88 ? 16.840 1.234 -3.138 1.00 87.69 88 GLY A N 1
ATOM 642 C CA . GLY A 1 88 ? 17.463 1.570 -1.856 1.00 87.69 88 GLY A CA 1
ATOM 643 C C . GLY A 1 88 ? 17.052 0.616 -0.738 1.00 87.69 88 GLY A C 1
ATOM 644 O O . GLY A 1 88 ? 17.893 0.178 0.041 1.00 87.69 88 GLY A O 1
ATOM 645 N N . SER A 1 89 ? 15.771 0.242 -0.693 1.00 87.06 89 SER A N 1
ATOM 646 C CA . SER A 1 89 ? 15.243 -0.700 0.306 1.00 87.06 89 SER A CA 1
ATOM 647 C C . SER A 1 89 ? 15.211 -2.160 -0.159 1.00 87.06 89 SER A C 1
ATOM 649 O O . SER A 1 89 ? 14.874 -3.041 0.630 1.00 87.06 89 SER A O 1
ATOM 651 N N . ARG A 1 90 ? 15.542 -2.430 -1.431 1.00 91.06 90 ARG A N 1
ATOM 652 C CA . ARG A 1 90 ? 15.393 -3.739 -2.096 1.00 91.06 90 ARG A CA 1
ATOM 653 C C . ARG A 1 90 ? 13.981 -4.324 -1.969 1.00 91.06 90 ARG A C 1
ATOM 655 O O . ARG A 1 90 ? 13.807 -5.538 -1.878 1.00 91.06 90 ARG A O 1
ATOM 662 N N . ARG A 1 91 ? 12.958 -3.466 -1.983 1.00 91.25 91 ARG A N 1
ATOM 663 C CA . ARG A 1 91 ? 11.550 -3.878 -1.894 1.00 91.25 91 ARG A CA 1
ATOM 664 C C . ARG A 1 91 ? 10.902 -3.920 -3.266 1.00 91.25 91 ARG A C 1
ATOM 666 O O . ARG A 1 91 ? 11.001 -2.976 -4.048 1.00 91.25 91 ARG A O 1
ATOM 673 N N . LEU A 1 92 ? 10.220 -5.029 -3.538 1.00 93.62 92 LEU A N 1
ATOM 674 C CA . LEU A 1 92 ? 9.477 -5.257 -4.769 1.00 93.62 92 LEU A CA 1
ATOM 675 C C . LEU A 1 92 ? 7.979 -5.068 -4.528 1.00 93.62 92 LEU A C 1
ATOM 677 O O . LEU A 1 92 ? 7.370 -5.782 -3.735 1.00 93.62 92 LEU A O 1
ATOM 681 N N . TYR A 1 93 ? 7.375 -4.182 -5.308 1.00 93.12 93 TYR A N 1
ATOM 682 C CA . TYR A 1 93 ? 5.938 -3.958 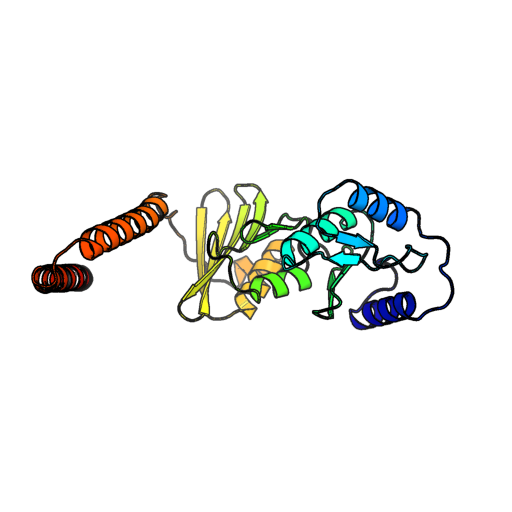-5.357 1.00 93.12 93 TYR A CA 1
ATOM 683 C C . TYR A 1 93 ? 5.404 -4.526 -6.667 1.00 93.12 93 TYR A C 1
ATOM 685 O O . TYR A 1 93 ? 5.540 -3.925 -7.737 1.00 93.12 93 TYR A O 1
ATOM 693 N N . ASN A 1 94 ? 4.815 -5.718 -6.590 1.00 91.88 94 ASN A N 1
ATOM 694 C CA . ASN A 1 94 ? 4.261 -6.399 -7.753 1.00 91.88 94 ASN A CA 1
ATOM 695 C C . ASN A 1 94 ? 2.733 -6.207 -7.801 1.00 91.88 94 ASN A C 1
ATOM 697 O O . ASN A 1 94 ? 2.032 -6.741 -6.935 1.00 91.88 94 ASN A O 1
ATOM 701 N N . PRO A 1 95 ? 2.183 -5.507 -8.814 1.00 89.75 95 PRO A N 1
ATOM 702 C CA . PRO A 1 95 ? 0.744 -5.273 -8.901 1.00 89.75 95 PRO A CA 1
ATOM 703 C C . PRO A 1 95 ? -0.056 -6.569 -9.097 1.00 89.75 95 PRO A C 1
ATOM 705 O O . PRO A 1 95 ? -1.256 -6.580 -8.841 1.00 89.75 95 PRO A O 1
ATOM 708 N N . ARG A 1 96 ? 0.560 -7.681 -9.516 1.00 88.88 96 ARG A N 1
ATOM 709 C CA . ARG A 1 96 ? -0.129 -8.975 -9.667 1.00 88.88 96 ARG A CA 1
ATOM 710 C C . ARG A 1 96 ? -0.545 -9.607 -8.337 1.00 88.88 96 ARG A C 1
ATOM 712 O O . ARG A 1 96 ? -1.428 -10.452 -8.337 1.00 88.88 96 ARG A O 1
ATOM 719 N N . ARG A 1 97 ? 0.054 -9.187 -7.217 1.00 86.31 97 ARG A N 1
ATOM 720 C CA . ARG A 1 97 ? -0.277 -9.656 -5.856 1.00 86.31 97 ARG A CA 1
ATOM 721 C C . ARG A 1 97 ? -1.076 -8.617 -5.058 1.00 86.31 97 ARG A C 1
ATOM 723 O O . ARG A 1 97 ? -1.027 -8.602 -3.832 1.00 86.31 97 ARG A O 1
ATOM 730 N N . ARG A 1 98 ? -1.746 -7.692 -5.754 1.00 91.81 98 ARG A N 1
ATOM 731 C CA . ARG A 1 98 ? -2.416 -6.547 -5.130 1.00 91.81 98 ARG A CA 1
ATOM 732 C C . ARG A 1 98 ? -3.836 -6.854 -4.684 1.00 91.81 98 ARG A C 1
ATOM 734 O O . ARG A 1 98 ? -4.590 -7.512 -5.397 1.00 91.81 98 ARG A O 1
ATOM 741 N N . VAL A 1 99 ? -4.231 -6.209 -3.597 1.00 94.50 99 VAL A N 1
ATOM 742 C CA . VAL A 1 99 ? -5.629 -5.938 -3.268 1.00 94.50 99 VAL A CA 1
ATOM 743 C C . VAL A 1 99 ? -5.932 -4.499 -3.682 1.00 94.50 99 VAL A C 1
ATOM 745 O O . VAL A 1 99 ? -5.236 -3.569 -3.274 1.00 94.50 99 VAL A O 1
ATOM 748 N N . ARG A 1 100 ? -6.959 -4.296 -4.512 1.00 92.81 100 ARG A N 1
ATOM 749 C CA . ARG A 1 100 ? -7.347 -2.976 -5.041 1.00 92.81 100 ARG A CA 1
ATOM 750 C C . ARG A 1 100 ? -8.129 -2.161 -4.005 1.00 92.81 100 ARG A C 1
ATOM 752 O O . ARG A 1 100 ? -9.330 -1.963 -4.153 1.00 92.81 100 ARG A O 1
ATOM 759 N N . LEU A 1 101 ? -7.444 -1.726 -2.954 1.00 93.12 101 LEU A N 1
ATOM 760 C CA . LEU A 1 101 ? -7.992 -0.856 -1.918 1.00 93.12 101 LEU A CA 1
ATOM 761 C C . LEU A 1 101 ? -7.101 0.375 -1.757 1.00 93.12 101 LEU A C 1
ATOM 763 O O . LEU A 1 101 ? -5.881 0.205 -1.692 1.00 93.12 101 LEU A O 1
ATOM 767 N N . PRO A 1 102 ? -7.678 1.587 -1.676 1.00 90.88 102 PRO A N 1
ATOM 768 C CA . PRO A 1 102 ? -6.918 2.761 -1.293 1.00 90.88 102 PRO A CA 1
ATOM 769 C C . PRO A 1 102 ? -6.362 2.586 0.122 1.00 90.88 102 PRO A C 1
ATOM 771 O O . PRO A 1 102 ? -7.057 2.135 1.040 1.00 90.88 102 PRO A O 1
ATOM 774 N N . VAL A 1 103 ? -5.096 2.960 0.273 1.00 94.31 103 VAL A N 1
ATOM 775 C CA . VAL A 1 103 ? -4.376 2.955 1.546 1.00 94.31 103 VAL A CA 1
ATOM 776 C C . VAL A 1 103 ? -3.901 4.371 1.807 1.00 94.31 103 VAL A C 1
ATOM 778 O O . VAL A 1 103 ? -3.178 4.923 0.983 1.00 94.31 103 VAL A O 1
ATOM 781 N N . THR A 1 104 ? -4.283 4.949 2.935 1.00 93.81 104 THR A N 1
ATOM 782 C CA . THR A 1 104 ? -3.859 6.291 3.339 1.00 93.81 104 THR A CA 1
ATOM 783 C C . THR A 1 104 ? -2.899 6.179 4.514 1.00 93.81 104 THR A C 1
ATOM 785 O O . THR A 1 104 ? -3.188 5.468 5.473 1.00 93.81 104 THR A O 1
ATOM 788 N N . ALA A 1 105 ? -1.754 6.850 4.425 1.00 90.44 105 ALA A N 1
ATOM 789 C CA . ALA A 1 105 ? -0.751 6.939 5.481 1.00 90.44 105 ALA A CA 1
ATOM 790 C C . ALA A 1 105 ? -0.208 8.373 5.520 1.00 90.44 105 ALA A C 1
ATOM 792 O O . ALA A 1 105 ? 0.521 8.794 4.608 1.00 90.44 105 ALA A O 1
ATOM 793 N N . GLY A 1 106 ? -0.605 9.134 6.541 1.00 86.19 106 GLY A N 1
ATOM 794 C CA . GLY A 1 106 ? -0.385 10.578 6.564 1.00 86.19 106 GLY A CA 1
ATOM 795 C C . GLY A 1 106 ? -0.996 11.256 5.333 1.00 86.19 106 GLY A C 1
ATOM 796 O O . GLY A 1 106 ? -2.090 10.915 4.881 1.00 86.19 106 GLY A O 1
ATOM 797 N N . ALA A 1 107 ? -0.237 12.157 4.708 1.00 84.25 107 ALA A N 1
ATOM 798 C CA . ALA A 1 107 ? -0.648 12.830 3.470 1.00 84.25 107 ALA A CA 1
ATOM 799 C C . ALA A 1 107 ? -0.640 11.935 2.208 1.00 84.25 107 ALA A C 1
ATOM 801 O O . ALA A 1 107 ? -1.067 12.367 1.135 1.00 84.25 107 ALA A O 1
ATOM 802 N N . ASN A 1 108 ? -0.133 10.701 2.290 1.00 87.06 108 ASN A N 1
ATOM 803 C CA . ASN A 1 108 ? 0.061 9.845 1.122 1.00 87.06 108 ASN A CA 1
ATOM 804 C C . ASN A 1 108 ? -1.109 8.880 0.946 1.00 87.06 108 ASN A C 1
ATOM 806 O O . ASN A 1 108 ? -1.514 8.201 1.886 1.00 87.06 108 ASN A O 1
ATOM 810 N N . THR A 1 109 ? -1.595 8.748 -0.289 1.00 91.44 109 THR A N 1
ATOM 811 C CA . THR A 1 109 ? -2.536 7.687 -0.668 1.00 91.44 109 THR A CA 1
ATOM 812 C C . THR A 1 109 ? -1.886 6.762 -1.690 1.00 91.44 109 THR A C 1
ATOM 814 O O . THR A 1 109 ? -1.303 7.221 -2.672 1.00 91.44 109 THR A O 1
ATOM 817 N N . LEU A 1 110 ? -1.964 5.454 -1.459 1.00 92.88 110 LEU A N 1
ATOM 818 C CA . LEU A 1 110 ? -1.505 4.417 -2.377 1.00 92.88 110 LEU A CA 1
ATOM 819 C C . LEU A 1 110 ? -2.708 3.755 -3.064 1.00 92.88 110 LEU A C 1
ATOM 821 O O . LEU A 1 110 ? -3.740 3.543 -2.423 1.00 92.88 110 LEU A O 1
ATOM 825 N N . PRO A 1 111 ? -2.589 3.402 -4.356 1.00 92.12 111 PRO A N 1
ATOM 826 C CA . PRO A 1 111 ? -3.711 2.911 -5.165 1.00 92.12 111 PRO A CA 1
ATOM 827 C C . PRO A 1 111 ? -4.137 1.471 -4.843 1.00 92.12 111 PRO A C 1
ATOM 829 O O . PRO A 1 111 ? -5.209 1.031 -5.258 1.00 92.12 111 PRO A O 1
ATOM 832 N N . TYR A 1 112 ? -3.271 0.704 -4.185 1.00 92.75 112 TYR A N 1
ATOM 833 C CA . TYR A 1 112 ? -3.509 -0.687 -3.832 1.00 92.75 112 TYR A CA 1
ATOM 834 C C . TYR A 1 112 ? -2.640 -1.094 -2.643 1.00 92.75 112 TYR A C 1
ATOM 836 O O . TYR A 1 112 ? -1.627 -0.457 -2.349 1.00 92.75 112 TYR A O 1
ATOM 844 N N . LEU A 1 113 ? -2.998 -2.213 -2.015 1.00 94.75 113 LEU A N 1
ATOM 845 C CA . LEU A 1 113 ? -2.231 -2.836 -0.944 1.00 94.75 113 LEU A CA 1
ATOM 846 C C . LEU A 1 113 ? -1.552 -4.118 -1.443 1.00 94.75 113 LEU A C 1
ATOM 848 O O . LEU A 1 113 ? -2.133 -4.903 -2.190 1.00 94.75 113 LEU A O 1
ATOM 852 N N . THR A 1 114 ? -0.320 -4.340 -1.002 1.00 92.69 114 THR A N 1
ATOM 853 C CA . THR A 1 114 ? 0.372 -5.640 -1.025 1.00 92.69 114 THR A CA 1
ATOM 854 C C . THR A 1 114 ? 0.977 -5.851 0.359 1.00 92.69 114 THR A C 1
ATOM 856 O O . THR A 1 114 ? 1.162 -4.867 1.077 1.00 92.69 114 THR A O 1
ATOM 859 N N . GLU A 1 115 ? 1.343 -7.079 0.726 1.00 91.75 115 GLU A N 1
ATOM 860 C CA . GLU A 1 115 ? 2.073 -7.323 1.982 1.00 91.75 115 GLU A CA 1
ATOM 861 C C . GLU A 1 115 ? 3.347 -6.469 2.070 1.00 91.75 115 GLU A C 1
ATOM 863 O O . GLU A 1 115 ? 3.589 -5.826 3.081 1.00 91.75 115 GLU A O 1
ATOM 868 N N . ALA A 1 116 ? 4.100 -6.334 0.971 1.00 89.88 116 ALA A N 1
ATOM 869 C CA . ALA A 1 116 ? 5.308 -5.507 0.939 1.00 89.88 116 ALA A CA 1
ATOM 870 C C . ALA A 1 116 ? 5.044 -4.016 1.231 1.00 89.88 116 ALA A C 1
ATOM 872 O O . ALA A 1 116 ? 5.862 -3.375 1.892 1.00 89.88 116 ALA A O 1
ATOM 873 N N . ILE A 1 117 ? 3.913 -3.478 0.749 1.00 92.75 117 ILE A N 1
ATOM 874 C CA . ILE A 1 117 ? 3.465 -2.111 1.065 1.00 92.75 117 ILE A CA 1
ATOM 875 C C . ILE A 1 117 ? 3.061 -2.023 2.535 1.00 92.75 117 ILE A C 1
ATOM 877 O O . ILE A 1 117 ? 3.460 -1.091 3.222 1.00 92.75 117 ILE A O 1
ATOM 881 N N . LEU A 1 118 ? 2.278 -2.986 3.027 1.00 94.06 118 LEU A N 1
ATOM 882 C CA . LEU A 1 118 ? 1.824 -2.994 4.415 1.00 94.06 118 LEU A CA 1
ATOM 883 C C . LEU A 1 118 ? 3.008 -3.006 5.386 1.00 94.06 118 LEU A C 1
ATOM 885 O O . LEU A 1 118 ? 3.066 -2.197 6.307 1.00 94.06 118 LEU A O 1
ATOM 889 N N . ASP A 1 119 ? 3.974 -3.884 5.136 1.00 91.69 119 ASP A N 1
ATOM 890 C CA . ASP A 1 119 ? 5.197 -4.023 5.920 1.00 91.69 119 ASP A CA 1
ATOM 891 C C . ASP A 1 119 ? 5.976 -2.720 6.007 1.00 91.69 119 ASP A C 1
ATOM 893 O O . ASP A 1 119 ? 6.470 -2.344 7.068 1.00 91.69 119 ASP A O 1
ATOM 897 N N . GLU A 1 120 ? 6.106 -2.037 4.878 1.00 89.94 120 GLU A N 1
ATOM 898 C CA . GLU A 1 120 ? 6.788 -0.760 4.808 1.00 89.94 120 GLU A CA 1
ATOM 899 C C . GLU A 1 120 ? 6.059 0.317 5.605 1.00 89.94 120 GLU A C 1
ATOM 901 O O . GLU A 1 120 ? 6.692 0.994 6.412 1.00 89.94 120 GLU A O 1
ATOM 906 N N . LEU A 1 121 ? 4.745 0.451 5.418 1.00 91.75 121 LEU A N 1
ATOM 907 C CA . LEU A 1 121 ? 3.950 1.470 6.101 1.00 91.75 121 LEU A CA 1
ATOM 908 C C . LEU A 1 121 ? 3.922 1.251 7.616 1.00 91.75 121 LEU A C 1
ATOM 910 O O . LEU A 1 121 ? 3.992 2.214 8.372 1.00 91.75 121 LEU A O 1
ATOM 914 N N . LEU A 1 122 ? 3.882 -0.005 8.068 1.00 91.19 122 LEU A N 1
ATOM 915 C CA . LEU A 1 122 ? 3.945 -0.340 9.491 1.00 91.19 122 LEU A CA 1
ATOM 916 C C . LEU A 1 122 ? 5.344 -0.167 10.091 1.00 91.19 122 LEU A C 1
ATOM 918 O O . LEU A 1 122 ? 5.445 0.059 11.293 1.00 91.19 122 LEU A O 1
ATOM 922 N N . SER A 1 123 ? 6.410 -0.269 9.290 1.00 88.31 123 SER A N 1
ATOM 923 C CA . SER A 1 123 ? 7.793 -0.095 9.766 1.00 88.31 123 SER A CA 1
ATOM 924 C C . SER A 1 123 ? 8.255 1.362 9.721 1.00 88.31 123 SER A C 1
ATOM 926 O O . SER A 1 123 ? 9.163 1.744 10.458 1.00 88.31 123 SER A O 1
ATOM 928 N N . ALA A 1 124 ? 7.655 2.181 8.855 1.00 84.69 124 ALA A N 1
ATOM 929 C CA . ALA A 1 124 ? 7.980 3.593 8.740 1.00 84.69 124 ALA A CA 1
ATOM 930 C C . ALA A 1 124 ? 7.643 4.343 10.045 1.00 84.69 124 ALA A C 1
ATOM 932 O O . ALA A 1 124 ? 6.720 3.954 10.773 1.00 84.69 124 ALA A O 1
ATOM 933 N N . PRO A 1 125 ? 8.380 5.417 10.376 1.00 83.12 125 PRO A N 1
ATOM 934 C CA . PRO A 1 125 ? 7.931 6.364 11.385 1.00 83.12 125 PRO A CA 1
ATOM 935 C C . PRO A 1 125 ? 6.554 6.923 10.991 1.00 83.12 125 PRO A C 1
ATOM 937 O O . PRO A 1 125 ? 6.363 7.247 9.814 1.00 83.12 125 PRO A O 1
ATOM 940 N N . PRO A 1 126 ? 5.599 7.022 11.930 1.00 82.81 126 PRO A N 1
ATOM 941 C CA . PRO A 1 126 ? 4.298 7.608 11.639 1.00 82.81 126 PRO A CA 1
ATOM 942 C C . PRO A 1 126 ? 4.446 9.082 11.241 1.00 82.81 126 PRO A C 1
ATOM 944 O O . PRO A 1 126 ? 5.343 9.778 11.723 1.00 82.81 126 PRO A O 1
ATOM 947 N N . ASP A 1 127 ? 3.557 9.554 10.368 1.00 79.69 127 ASP A N 1
ATOM 948 C CA . ASP A 1 127 ? 3.478 10.972 10.027 1.00 79.69 127 ASP A CA 1
ATOM 949 C C . ASP A 1 127 ? 3.060 11.762 11.286 1.00 79.69 127 ASP A C 1
ATOM 951 O O . ASP A 1 127 ? 2.089 11.385 11.948 1.00 79.69 127 ASP A O 1
ATOM 955 N N . PRO A 1 128 ? 3.792 12.822 11.670 1.00 79.25 128 PRO A N 1
ATOM 956 C CA . PRO A 1 128 ? 3.490 13.576 12.883 1.00 79.25 128 PRO A CA 1
ATOM 957 C C . PRO A 1 128 ? 2.150 14.324 12.815 1.00 79.25 128 PRO A C 1
ATOM 959 O O . PRO A 1 128 ? 1.587 14.628 13.864 1.00 79.25 128 PRO A O 1
ATOM 962 N N . ALA A 1 129 ? 1.646 14.636 11.616 1.00 80.88 129 ALA A N 1
ATOM 963 C CA . ALA A 1 129 ? 0.361 15.305 11.430 1.00 80.88 129 ALA A CA 1
ATOM 964 C C . ALA A 1 129 ? -0.814 14.316 11.439 1.00 80.88 129 ALA A C 1
ATOM 966 O O . ALA A 1 129 ? -1.858 14.618 12.015 1.00 80.88 129 ALA A O 1
ATOM 967 N N . ASP A 1 130 ? -0.644 13.138 10.833 1.00 83.31 130 ASP A N 1
ATOM 968 C CA . ASP A 1 130 ? -1.620 12.047 10.904 1.00 83.31 130 ASP A CA 1
ATOM 969 C C . ASP A 1 130 ? -0.915 10.685 11.028 1.00 83.31 130 ASP A C 1
ATOM 971 O O . ASP A 1 130 ? -0.549 10.069 10.022 1.00 83.31 130 ASP A O 1
ATOM 975 N N . PRO A 1 131 ? -0.741 10.173 12.260 1.00 86.50 131 PRO A N 1
ATOM 976 C CA . PRO A 1 131 ? 0.026 8.957 12.509 1.00 86.50 131 PRO A CA 1
ATOM 977 C C . PRO A 1 131 ? -0.719 7.680 12.104 1.00 86.50 131 PRO A C 1
ATOM 979 O O . PRO A 1 131 ? -0.228 6.576 12.363 1.00 86.50 131 PRO A O 1
ATOM 982 N N . ALA A 1 132 ? -1.921 7.800 11.536 1.00 91.00 132 ALA A N 1
ATOM 983 C CA . ALA A 1 132 ? -2.732 6.658 11.179 1.00 91.00 132 ALA A CA 1
ATOM 984 C C . ALA A 1 132 ? -2.429 6.115 9.778 1.00 91.00 132 ALA A C 1
ATOM 986 O O . ALA A 1 132 ? -2.291 6.835 8.791 1.00 91.00 132 ALA A O 1
ATOM 987 N N . LEU A 1 133 ? -2.435 4.790 9.697 1.00 94.81 133 LEU A N 1
ATOM 988 C CA . LEU A 1 133 ? -2.555 4.017 8.474 1.00 94.81 133 LEU A CA 1
ATOM 989 C C . LEU A 1 133 ? -4.005 3.545 8.351 1.00 94.81 133 LEU A C 1
ATOM 991 O O . LEU A 1 133 ? -4.501 2.850 9.234 1.00 94.81 133 LEU A 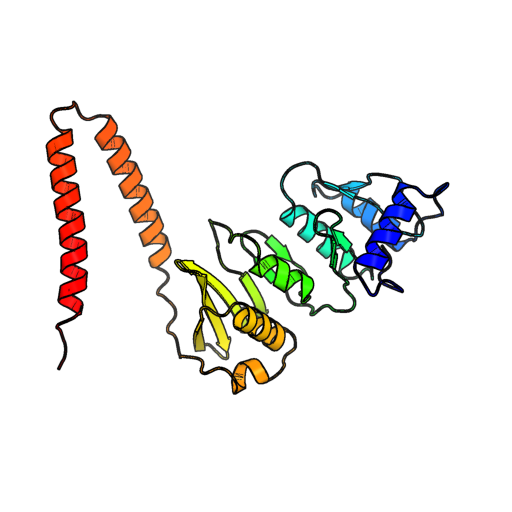O 1
ATOM 995 N N . THR A 1 134 ? -4.673 3.868 7.248 1.00 95.44 134 THR A N 1
ATOM 996 C CA . THR A 1 134 ? -6.065 3.478 6.993 1.00 95.44 134 THR A CA 1
ATOM 997 C C . THR A 1 134 ? -6.176 2.722 5.676 1.00 95.44 134 THR A C 1
ATOM 999 O O . THR A 1 134 ? -5.714 3.195 4.641 1.00 95.44 134 THR A O 1
ATOM 1002 N N . VAL A 1 135 ? -6.827 1.558 5.696 1.00 96.50 135 VAL A N 1
ATOM 1003 C CA . VAL A 1 135 ? -7.211 0.807 4.495 1.00 96.50 135 VAL A CA 1
ATOM 1004 C C . VAL A 1 135 ? -8.727 0.877 4.357 1.00 96.50 135 VAL A C 1
ATOM 1006 O O . VAL A 1 135 ? -9.467 0.440 5.242 1.00 96.50 135 VAL A O 1
ATOM 1009 N N . THR A 1 136 ? -9.200 1.422 3.237 1.00 93.88 136 THR A N 1
ATOM 1010 C CA . THR A 1 136 ? -10.613 1.787 3.061 1.00 93.88 136 THR A CA 1
ATOM 1011 C C . THR A 1 136 ? -11.250 0.978 1.939 1.00 93.88 136 THR A C 1
ATOM 1013 O O . THR A 1 136 ? -10.749 0.950 0.820 1.00 93.88 136 THR A O 1
ATOM 1016 N N . ARG A 1 137 ? -12.395 0.340 2.210 1.00 91.88 137 ARG A N 1
ATOM 1017 C CA . ARG A 1 137 ? -13.267 -0.256 1.175 1.00 91.88 137 ARG A CA 1
ATOM 1018 C C . ARG A 1 137 ? -14.367 0.707 0.775 1.00 91.88 137 ARG A C 1
ATOM 1020 O O . ARG A 1 137 ? -14.621 0.923 -0.403 1.00 91.88 137 ARG A O 1
ATOM 1027 N N . THR A 1 138 ? -15.021 1.269 1.780 1.00 88.38 138 THR A N 1
ATOM 1028 C CA . THR A 1 138 ? -16.022 2.326 1.658 1.00 88.38 138 THR A CA 1
ATOM 1029 C C . THR A 1 138 ? -15.832 3.289 2.829 1.00 88.38 138 THR A C 1
ATOM 1031 O O . THR A 1 138 ? -15.218 2.900 3.827 1.00 88.38 138 THR A O 1
ATOM 1034 N N . PRO A 1 139 ? -16.396 4.507 2.786 1.00 84.19 139 PRO A N 1
ATOM 1035 C CA . PRO A 1 139 ? -16.311 5.443 3.912 1.00 84.19 139 PRO A CA 1
ATOM 1036 C C . PRO A 1 139 ? -16.795 4.861 5.254 1.00 84.19 139 PRO A C 1
ATOM 1038 O O . PRO A 1 139 ? -16.361 5.288 6.316 1.00 84.19 139 PRO A O 1
ATOM 1041 N N . THR A 1 140 ? -17.669 3.850 5.220 1.00 85.62 140 THR A N 1
ATOM 1042 C CA . THR A 1 140 ? -18.233 3.181 6.404 1.00 85.62 140 THR A CA 1
ATOM 1043 C C . THR A 1 140 ? -17.630 1.800 6.695 1.00 85.62 140 THR A C 1
ATOM 1045 O O . THR A 1 140 ? -18.040 1.150 7.659 1.00 85.62 140 THR A O 1
ATOM 1048 N N . ARG A 1 141 ? -16.666 1.339 5.884 1.00 91.44 141 ARG A N 1
ATOM 1049 C CA . ARG A 1 141 ? -15.967 0.052 6.024 1.00 91.44 141 ARG A CA 1
ATOM 1050 C C . ARG A 1 141 ? -14.473 0.264 5.789 1.00 91.44 141 ARG A C 1
ATOM 1052 O O . ARG A 1 141 ? -13.992 0.202 4.654 1.00 91.44 141 ARG A O 1
ATOM 1059 N N . TYR A 1 142 ? -13.749 0.468 6.879 1.00 93.94 142 TYR A N 1
ATOM 1060 C CA . TYR A 1 142 ? -12.297 0.616 6.899 1.00 93.94 142 TYR A CA 1
ATOM 1061 C C . TYR A 1 142 ? -11.695 -0.178 8.058 1.00 93.94 142 TYR A C 1
ATOM 1063 O O . TYR A 1 142 ? -12.401 -0.546 9.005 1.00 93.94 142 TYR A O 1
ATOM 1071 N N . ILE A 1 143 ? -10.391 -0.413 7.966 1.00 96.31 143 ILE A N 1
ATOM 1072 C CA . ILE A 1 143 ? -9.539 -0.760 9.099 1.00 96.31 143 ILE A CA 1
ATOM 1073 C C . ILE A 1 143 ? -8.433 0.287 9.200 1.00 96.31 143 ILE A C 1
ATOM 1075 O O . ILE A 1 143 ? -7.880 0.721 8.189 1.00 96.31 143 ILE A O 1
ATOM 1079 N N . ARG A 1 144 ? -8.147 0.727 10.417 1.00 95.44 144 ARG A N 1
ATOM 1080 C CA . ARG A 1 144 ? -7.183 1.775 10.728 1.00 95.44 144 ARG A CA 1
ATOM 1081 C C . ARG A 1 144 ? -6.244 1.272 11.806 1.00 95.44 144 ARG A C 1
ATOM 1083 O O . ARG A 1 144 ? -6.672 0.563 12.711 1.00 95.44 144 ARG A O 1
ATOM 1090 N N . THR A 1 145 ? -4.981 1.656 11.729 1.00 96.12 145 THR A N 1
ATOM 1091 C CA . THR A 1 145 ? -4.048 1.514 12.839 1.00 96.12 145 THR A CA 1
ATOM 1092 C C . THR A 1 145 ? -3.289 2.803 13.075 1.00 96.12 145 THR A C 1
ATOM 1094 O O . THR A 1 145 ? -2.998 3.531 12.130 1.00 96.12 145 THR A O 1
ATOM 1097 N N . ARG A 1 146 ? -2.942 3.080 14.327 1.00 93.50 146 ARG A N 1
ATOM 1098 C CA . ARG A 1 146 ? -1.928 4.074 14.681 1.00 93.50 146 ARG A CA 1
ATOM 1099 C C . ARG A 1 146 ? -0.994 3.502 15.736 1.00 93.50 146 ARG A C 1
ATOM 1101 O O . ARG A 1 146 ? -1.408 2.692 16.569 1.00 93.50 146 ARG A O 1
ATOM 1108 N N . ARG A 1 147 ? 0.259 3.949 15.710 1.00 91.69 147 ARG A N 1
ATOM 1109 C CA . ARG A 1 147 ? 1.239 3.631 16.750 1.00 91.69 147 ARG A CA 1
ATOM 1110 C C . ARG A 1 147 ? 1.103 4.643 17.885 1.00 91.69 147 ARG A C 1
ATOM 1112 O O . ARG A 1 147 ? 1.137 5.847 17.646 1.00 91.69 147 ARG A O 1
ATOM 1119 N N . LEU A 1 148 ? 0.907 4.144 19.094 1.00 88.75 148 LEU A N 1
ATOM 1120 C CA . LEU A 1 148 ? 0.891 4.903 20.339 1.00 88.75 148 LEU A CA 1
ATOM 1121 C C . LEU A 1 148 ? 2.315 4.989 20.918 1.00 88.75 148 LEU A C 1
ATOM 1123 O O . LEU A 1 148 ? 3.226 4.312 20.421 1.00 88.75 148 LEU A O 1
ATOM 1127 N N . PRO A 1 149 ? 2.531 5.795 21.975 1.00 83.38 149 PRO A N 1
ATOM 1128 C CA . PRO A 1 149 ? 3.715 5.658 22.817 1.00 83.38 149 PRO A CA 1
ATOM 1129 C C . PRO A 1 149 ? 3.919 4.205 23.283 1.00 83.38 149 PRO A C 1
ATOM 1131 O O . PRO A 1 149 ? 2.993 3.395 23.265 1.00 83.38 149 PRO A O 1
ATOM 1134 N N . GLU A 1 150 ? 5.151 3.865 23.666 1.00 83.44 150 GLU A N 1
ATOM 1135 C CA . GLU A 1 150 ? 5.512 2.531 24.189 1.00 83.44 150 GLU A CA 1
ATOM 1136 C C . GLU A 1 150 ? 5.362 1.367 23.189 1.00 83.44 150 GLU A C 1
ATOM 1138 O O . GLU A 1 150 ? 5.358 0.203 23.568 1.00 83.44 150 GLU A O 1
ATOM 1143 N N . SER A 1 151 ? 5.312 1.658 21.885 1.00 84.25 151 SER A N 1
ATOM 1144 C CA . SER A 1 151 ? 5.176 0.653 20.811 1.00 84.25 151 SER A CA 1
ATOM 1145 C C . SER A 1 151 ? 3.843 -0.106 20.802 1.00 84.25 151 SER A C 1
ATOM 1147 O O . SER A 1 151 ? 3.692 -1.082 20.062 1.00 84.25 151 SER A O 1
ATOM 1149 N N . VAL A 1 152 ? 2.848 0.374 21.549 1.00 92.69 152 VAL A N 1
ATOM 1150 C CA . VAL A 1 152 ? 1.480 -0.141 21.476 1.00 92.69 152 VAL A CA 1
ATOM 1151 C C . VAL A 1 152 ? 0.838 0.324 20.173 1.00 92.69 152 VAL A C 1
ATOM 1153 O O . VAL A 1 152 ? 0.983 1.466 19.745 1.00 92.69 152 VAL A O 1
ATOM 1156 N N . HIS A 1 153 ? 0.110 -0.567 19.522 1.00 94.12 153 HIS A N 1
ATOM 1157 C CA . HIS A 1 153 ? -0.693 -0.279 18.349 1.00 94.12 153 HIS A CA 1
ATOM 1158 C C . HIS A 1 153 ? -2.163 -0.272 18.736 1.00 94.12 153 HIS A C 1
ATOM 1160 O O . HIS A 1 153 ? -2.669 -1.193 19.378 1.00 94.12 153 HIS A O 1
ATOM 1166 N N . GLU A 1 154 ? -2.859 0.765 18.292 1.00 95.12 154 GLU A N 1
ATOM 1167 C CA . GLU A 1 154 ? -4.311 0.794 18.285 1.00 95.12 154 GLU A CA 1
ATOM 1168 C C . GLU A 1 154 ? -4.784 0.393 16.894 1.00 95.12 154 GLU A C 1
ATOM 1170 O O . GLU A 1 154 ? -4.343 0.961 15.894 1.00 95.12 154 GLU A O 1
ATOM 1175 N N . LEU A 1 155 ? -5.658 -0.604 16.838 1.00 96.81 155 LEU A N 1
ATOM 1176 C CA . LEU A 1 155 ? -6.392 -1.025 15.655 1.00 96.81 155 LEU A CA 1
ATOM 1177 C C . LEU A 1 155 ? -7.858 -0.678 15.830 1.00 96.81 155 LEU A C 1
ATOM 1179 O O . LEU A 1 155 ? -8.452 -0.973 16.864 1.00 96.81 155 LEU A O 1
ATOM 1183 N N . GLU A 1 156 ? -8.455 -0.126 14.787 1.00 95.62 156 GLU A N 1
ATOM 1184 C CA . GLU A 1 156 ? -9.867 0.215 14.747 1.00 95.62 156 GLU A CA 1
ATOM 1185 C C . GLU A 1 156 ? -10.481 -0.300 13.453 1.00 95.62 156 GLU A C 1
ATOM 1187 O O . GLU A 1 156 ? -9.875 -0.202 12.386 1.00 95.62 156 GLU A O 1
ATOM 1192 N N . HIS A 1 157 ? -11.707 -0.808 13.508 1.00 94.88 157 HIS A N 1
ATOM 1193 C CA . HIS A 1 157 ? -12.463 -1.091 12.294 1.00 94.88 157 HIS A CA 1
ATOM 1194 C C . HIS A 1 157 ? -13.921 -0.678 12.432 1.00 94.88 157 HIS A C 1
ATOM 1196 O O . HIS A 1 157 ? -14.496 -0.672 13.522 1.00 94.88 157 HIS A O 1
ATOM 1202 N N . ARG A 1 158 ? -14.542 -0.387 11.287 1.00 90.38 158 ARG A N 1
ATOM 1203 C CA . ARG A 1 158 ? -15.963 -0.038 11.215 1.00 90.38 158 ARG A CA 1
ATOM 1204 C C . ARG A 1 158 ? -16.761 -1.095 10.466 1.00 90.38 158 ARG A C 1
ATOM 1206 O O . ARG A 1 158 ? -16.370 -1.535 9.381 1.00 90.38 158 ARG A O 1
ATOM 1213 N N . ARG A 1 159 ? -17.895 -1.506 11.043 1.00 81.62 159 ARG A N 1
ATOM 1214 C CA . ARG A 1 159 ? -18.860 -2.421 10.412 1.00 81.62 159 ARG A CA 1
ATOM 1215 C C . ARG A 1 159 ? -20.281 -2.006 10.770 1.00 81.62 159 ARG A C 1
ATOM 1217 O O . ARG A 1 159 ? -20.642 -1.983 11.938 1.00 81.62 159 ARG A O 1
ATOM 1224 N N . GLY A 1 160 ? -21.098 -1.709 9.758 1.00 78.31 160 GLY A N 1
ATOM 1225 C CA . GLY A 1 160 ? -22.524 -1.419 9.961 1.00 78.31 160 GLY A CA 1
ATOM 1226 C C . GLY A 1 160 ? -22.789 -0.227 10.889 1.00 78.31 160 GLY A C 1
ATOM 1227 O O . GLY A 1 160 ? -23.752 -0.249 11.640 1.00 78.31 160 GLY A O 1
ATOM 1228 N N . GLY A 1 161 ? -21.910 0.781 10.882 1.00 78.94 161 GLY A N 1
ATOM 1229 C CA . GLY A 1 161 ? -22.018 1.959 11.748 1.00 78.94 161 GLY A CA 1
ATOM 1230 C C . GLY A 1 161 ? -21.322 1.825 13.105 1.00 78.94 161 GLY A C 1
ATOM 1231 O O . GLY A 1 161 ? -20.878 2.850 13.616 1.00 78.94 161 GLY A O 1
ATOM 1232 N N . ALA A 1 162 ? -21.134 0.604 13.618 1.00 88.00 162 ALA A N 1
ATOM 1233 C CA . ALA A 1 162 ? -20.425 0.335 14.868 1.00 88.00 162 ALA A CA 1
ATOM 1234 C C . ALA A 1 162 ? -18.898 0.382 14.692 1.00 88.00 162 ALA A C 1
ATOM 1236 O O . ALA A 1 162 ? -18.366 -0.057 13.661 1.00 88.00 162 ALA A O 1
ATOM 1237 N N . LEU A 1 163 ? -18.218 0.906 15.712 1.00 92.25 163 LEU A N 1
ATOM 1238 C CA . LEU A 1 163 ? -16.766 0.994 15.815 1.00 92.25 163 LEU A CA 1
ATOM 1239 C C . LEU A 1 163 ? -16.265 -0.056 16.810 1.00 92.25 163 LEU A C 1
ATOM 1241 O O . LEU A 1 163 ? -16.865 -0.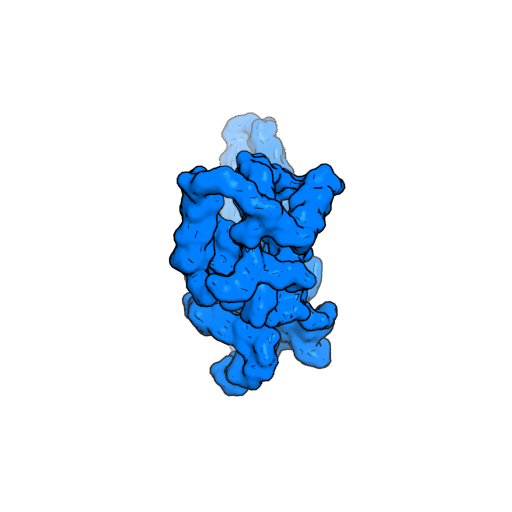277 17.861 1.00 92.25 163 LEU A O 1
ATOM 1245 N N . PHE A 1 164 ? -15.156 -0.695 16.466 1.00 94.88 164 PHE A N 1
ATOM 1246 C CA . PHE A 1 164 ? -14.497 -1.686 17.303 1.00 94.88 164 PHE A CA 1
ATOM 1247 C C . PHE A 1 164 ? -13.011 -1.373 17.389 1.00 94.88 164 PHE A C 1
ATOM 1249 O O . PHE A 1 164 ? -12.433 -0.883 16.415 1.00 94.88 164 PHE A O 1
ATOM 1256 N N . ARG A 1 165 ? -12.401 -1.684 18.532 1.00 95.94 165 ARG A N 1
ATOM 1257 C CA . ARG A 1 165 ? -11.000 -1.400 18.828 1.00 95.94 165 ARG A CA 1
ATOM 1258 C C . ARG A 1 165 ? -10.276 -2.621 19.393 1.00 95.94 165 ARG A C 1
ATOM 1260 O O . ARG A 1 165 ? -10.863 -3.452 20.085 1.00 95.94 165 ARG A O 1
ATOM 1267 N N . LEU A 1 166 ? -8.984 -2.696 19.100 1.00 96.06 166 LEU A N 1
ATOM 1268 C CA . LEU A 1 166 ? -8.012 -3.594 19.712 1.00 96.06 166 LEU A CA 1
ATOM 1269 C C . LEU A 1 166 ? -6.755 -2.783 20.053 1.00 96.06 166 LEU A C 1
ATOM 1271 O O . LEU A 1 166 ? -6.248 -2.051 19.205 1.00 96.06 166 LEU A O 1
ATOM 1275 N N . LEU A 1 167 ? -6.240 -2.943 21.270 1.00 96.06 167 LEU A N 1
ATOM 1276 C CA . LEU A 1 167 ? -4.905 -2.484 21.654 1.00 96.06 167 LEU A CA 1
ATOM 1277 C C . LEU A 1 167 ? -3.974 -3.694 21.703 1.00 96.06 167 LEU A C 1
ATOM 1279 O O . LEU A 1 167 ? -4.327 -4.724 22.276 1.00 96.06 167 LEU A O 1
ATOM 1283 N N . THR A 1 168 ? -2.806 -3.592 21.079 1.00 95.50 168 THR A N 1
ATOM 1284 C CA . THR A 1 168 ? -1.817 -4.672 21.077 1.00 95.50 168 THR A CA 1
ATOM 1285 C C . THR A 1 168 ? -0.407 -4.126 20.918 1.00 95.50 168 THR A C 1
ATOM 1287 O O . THR A 1 168 ? -0.170 -3.206 20.147 1.00 95.50 168 THR A O 1
ATOM 1290 N N . ASP A 1 169 ? 0.548 -4.711 21.621 1.00 94.94 169 ASP A N 1
ATOM 1291 C CA . ASP A 1 169 ? 1.985 -4.484 21.454 1.00 94.94 169 ASP A CA 1
ATOM 1292 C C . ASP A 1 169 ? 2.609 -5.393 20.376 1.00 94.94 169 ASP A C 1
ATOM 1294 O O . ASP A 1 169 ? 3.799 -5.289 20.093 1.00 94.94 169 ASP A O 1
ATOM 1298 N N . ASN A 1 170 ? 1.818 -6.272 19.747 1.00 95.19 170 ASN A N 1
ATOM 1299 C CA . ASN A 1 170 ? 2.293 -7.249 18.775 1.00 95.19 170 ASN A CA 1
ATOM 1300 C C . ASN A 1 170 ? 2.166 -6.715 17.328 1.00 95.19 170 ASN A C 1
ATOM 1302 O O . ASN A 1 170 ? 1.073 -6.751 16.749 1.00 95.19 170 ASN A O 1
ATOM 1306 N N . PRO A 1 171 ? 3.264 -6.269 16.686 1.00 93.12 171 PRO A N 1
ATOM 1307 C CA . PRO A 1 171 ? 3.218 -5.732 15.324 1.00 93.12 171 PRO A CA 1
ATOM 1308 C C . PRO A 1 171 ? 2.870 -6.790 14.264 1.00 93.12 171 PRO A C 1
ATOM 1310 O O . PRO A 1 171 ? 2.276 -6.455 13.235 1.00 93.12 171 PRO A O 1
ATOM 1313 N N . ASP A 1 172 ? 3.181 -8.067 14.502 1.00 95.12 172 ASP A N 1
ATOM 1314 C CA . ASP A 1 172 ? 2.823 -9.153 13.583 1.00 95.12 172 ASP A CA 1
ATOM 1315 C C . ASP A 1 172 ? 1.316 -9.413 13.604 1.00 95.12 172 ASP A C 1
ATOM 1317 O O . ASP A 1 172 ? 0.707 -9.644 12.554 1.00 95.12 172 ASP A O 1
ATOM 1321 N N . LEU A 1 173 ? 0.687 -9.296 14.780 1.00 96.44 173 LEU A N 1
ATOM 1322 C CA . LEU A 1 173 ? -0.768 -9.332 14.906 1.00 96.44 173 LEU A CA 1
ATOM 1323 C C . LEU A 1 173 ? -1.403 -8.176 14.127 1.00 96.44 173 LEU A C 1
ATOM 1325 O O . LEU A 1 173 ? -2.355 -8.405 13.381 1.00 96.44 173 LEU A O 1
ATOM 1329 N N . VAL A 1 174 ? -0.853 -6.962 14.221 1.00 96.75 174 VAL A N 1
ATOM 1330 C CA . VAL A 1 174 ? -1.338 -5.791 13.468 1.00 96.75 174 VAL A CA 1
ATOM 1331 C C . VAL A 1 174 ? -1.282 -6.031 11.968 1.00 96.75 174 VAL A C 1
ATOM 1333 O O . VAL A 1 174 ? -2.296 -5.904 11.275 1.00 96.75 174 VAL A O 1
ATOM 1336 N N . ARG A 1 175 ? -0.116 -6.449 11.472 1.00 97.00 175 ARG A N 1
ATOM 1337 C CA . ARG A 1 175 ? 0.096 -6.774 10.060 1.00 97.00 175 ARG A CA 1
ATOM 1338 C C . ARG A 1 175 ? -0.882 -7.841 9.580 1.00 97.00 175 ARG A C 1
ATOM 1340 O O . ARG A 1 175 ? -1.578 -7.635 8.586 1.00 97.00 175 ARG A O 1
ATOM 1347 N N . ARG A 1 176 ? -0.969 -8.965 10.297 1.00 97.31 176 ARG A N 1
ATOM 1348 C CA . ARG A 1 176 ? -1.846 -10.083 9.935 1.00 97.31 176 ARG A CA 1
ATOM 1349 C C . ARG A 1 176 ? -3.311 -9.665 9.930 1.00 97.31 176 ARG A C 1
ATOM 1351 O O . ARG A 1 176 ? -4.038 -10.054 9.022 1.00 97.31 176 ARG A O 1
ATOM 1358 N N . THR A 1 177 ? -3.731 -8.855 10.897 1.00 97.81 177 THR A N 1
ATOM 1359 C CA . THR A 1 177 ? -5.107 -8.353 11.008 1.00 97.81 177 THR A CA 1
ATOM 1360 C C . THR A 1 177 ? -5.478 -7.479 9.815 1.00 97.81 177 THR A C 1
ATOM 1362 O O . THR A 1 177 ? -6.483 -7.742 9.155 1.00 97.81 177 THR A O 1
ATOM 1365 N N . ILE A 1 178 ? -4.650 -6.480 9.488 1.00 97.50 178 ILE A N 1
ATOM 1366 C CA . ILE A 1 178 ? -4.898 -5.573 8.356 1.00 97.50 178 ILE A CA 1
ATOM 1367 C C . ILE A 1 178 ? -4.889 -6.339 7.035 1.00 97.50 178 ILE A C 1
ATOM 1369 O O . ILE A 1 178 ? -5.771 -6.131 6.201 1.00 97.50 178 ILE A O 1
ATOM 1373 N N . TRP A 1 179 ? -3.931 -7.250 6.846 1.00 97.38 179 TRP A N 1
ATOM 1374 C CA . TRP A 1 179 ? -3.863 -8.053 5.629 1.00 97.38 179 TRP A CA 1
ATOM 1375 C C . TRP A 1 179 ? -5.071 -8.979 5.481 1.00 97.38 179 TRP A C 1
ATOM 1377 O O . TRP A 1 179 ? -5.726 -8.953 4.443 1.00 97.38 179 TRP A O 1
ATOM 1387 N N . SER A 1 180 ? -5.431 -9.713 6.538 1.00 97.38 180 SER A N 1
ATOM 1388 C CA . SER A 1 180 ? -6.608 -10.595 6.559 1.00 97.38 180 SER A CA 1
ATOM 1389 C C . SER A 1 180 ? -7.894 -9.814 6.264 1.00 97.38 180 SER A C 1
ATOM 1391 O O . SER A 1 180 ? -8.722 -10.247 5.465 1.00 97.38 180 SER A O 1
ATOM 1393 N N . TRP A 1 181 ? -8.036 -8.606 6.821 1.00 96.94 181 TRP A N 1
ATOM 1394 C CA . TRP A 1 181 ? -9.143 -7.701 6.498 1.00 96.94 181 TRP A CA 1
ATOM 1395 C C . TRP A 1 181 ? -9.143 -7.275 5.020 1.00 96.94 181 TRP A C 1
ATOM 1397 O O . TRP A 1 181 ? -10.194 -7.224 4.364 1.00 96.94 181 TRP A O 1
ATOM 1407 N N . ALA A 1 182 ? -7.965 -6.993 4.461 1.00 96.50 182 ALA A N 1
ATOM 1408 C CA . ALA A 1 182 ? -7.809 -6.590 3.068 1.00 96.50 182 ALA A CA 1
ATOM 1409 C C . ALA A 1 182 ? -8.116 -7.728 2.081 1.00 96.50 182 ALA A C 1
ATOM 1411 O O . ALA A 1 182 ? -8.680 -7.457 1.025 1.00 96.50 182 ALA A O 1
ATOM 1412 N N . VAL A 1 183 ? -7.833 -8.987 2.415 1.00 96.31 183 VAL A N 1
ATOM 1413 C CA . VAL A 1 183 ? -8.154 -10.145 1.552 1.00 96.31 183 VAL A CA 1
ATOM 1414 C C . VAL A 1 183 ? -9.503 -10.807 1.866 1.00 96.31 183 VAL A C 1
ATOM 1416 O O . VAL A 1 183 ? -9.876 -11.761 1.196 1.00 96.31 183 VAL A O 1
ATOM 1419 N N . GLU A 1 184 ? -10.259 -10.274 2.833 1.00 95.25 184 GLU A N 1
ATOM 1420 C CA . GLU A 1 184 ? -11.541 -10.830 3.316 1.00 95.25 184 GLU A CA 1
ATOM 1421 C C . GLU A 1 184 ? -11.428 -12.236 3.924 1.00 95.25 184 GLU A C 1
ATOM 1423 O O . GLU A 1 184 ? -12.384 -13.006 3.898 1.00 95.25 184 GLU A O 1
ATOM 1428 N N . ASP A 1 185 ? -10.280 -12.548 4.524 1.00 96.44 185 ASP A N 1
ATOM 1429 C CA . ASP A 1 185 ? -10.108 -13.747 5.345 1.00 96.44 185 ASP A CA 1
ATOM 1430 C C . ASP A 1 185 ? -10.899 -13.575 6.660 1.00 96.44 185 ASP A C 1
ATOM 1432 O O . ASP A 1 185 ? -10.690 -12.579 7.353 1.00 96.44 185 ASP A O 1
ATOM 1436 N N . PRO A 1 186 ? -11.813 -14.485 7.044 1.00 95.38 186 PRO A N 1
ATOM 1437 C CA . PRO A 1 186 ? -12.606 -14.346 8.269 1.00 95.38 186 PRO A CA 1
ATOM 1438 C C . PRO A 1 186 ? -11.777 -14.364 9.563 1.00 95.38 186 PRO A C 1
ATOM 1440 O O . PRO A 1 186 ? -12.258 -13.892 10.597 1.00 95.38 186 PRO A O 1
ATOM 1443 N N . TRP A 1 187 ? -10.522 -14.827 9.520 1.00 96.69 187 TRP A N 1
ATOM 1444 C CA . TRP A 1 187 ? -9.648 -14.952 10.687 1.00 96.69 187 TRP A CA 1
ATOM 1445 C C . TRP A 1 187 ? -9.562 -13.673 11.531 1.00 96.69 187 TRP A C 1
ATOM 1447 O O . TRP A 1 187 ? -9.593 -13.753 12.757 1.00 96.69 187 TRP A O 1
ATOM 1457 N N . TRP A 1 188 ? -9.507 -12.485 10.912 1.00 94.75 188 TRP A N 1
ATOM 1458 C CA . TRP A 1 188 ? -9.401 -11.229 11.670 1.00 94.75 188 TRP A CA 1
ATOM 1459 C C . TRP A 1 188 ? -10.639 -10.932 12.522 1.00 94.75 188 TRP A C 1
ATOM 1461 O O . TRP A 1 188 ? -10.540 -10.170 13.476 1.00 94.75 188 TRP A O 1
ATOM 1471 N N . GLN A 1 189 ? -11.807 -11.488 12.188 1.00 93.31 189 GLN A N 1
ATOM 1472 C CA . GLN A 1 189 ? -13.016 -11.358 13.007 1.00 93.31 189 GLN A CA 1
ATOM 1473 C C . GLN A 1 189 ? -13.096 -12.450 14.062 1.00 93.31 189 GLN A C 1
ATOM 1475 O O . GLN A 1 189 ? -13.468 -12.171 15.194 1.00 93.31 189 GLN A O 1
ATOM 1480 N N . GLU A 1 190 ? -12.775 -13.684 13.684 1.00 93.56 190 GLU A N 1
ATOM 1481 C CA . GLU A 1 190 ? -12.999 -14.862 14.524 1.00 93.56 190 GLU A CA 1
ATOM 1482 C C . GLU A 1 190 ? -11.925 -15.035 15.600 1.00 93.56 190 GLU A C 1
ATOM 1484 O O . GLU A 1 190 ? -12.221 -15.472 16.709 1.00 93.56 190 GLU A O 1
ATOM 1489 N N . ALA A 1 191 ? -10.675 -14.689 15.288 1.00 93.56 191 ALA A N 1
ATOM 1490 C CA . ALA A 1 191 ? -9.539 -14.908 16.179 1.00 93.56 191 ALA A CA 1
ATOM 1491 C C . ALA A 1 191 ? -9.238 -13.720 17.103 1.00 93.56 191 ALA A C 1
ATOM 1493 O O . ALA A 1 191 ? -8.371 -13.829 17.970 1.00 93.56 191 ALA A O 1
ATOM 1494 N N . ILE A 1 192 ? -9.910 -12.582 16.909 1.00 95.38 192 ILE A N 1
ATOM 1495 C CA . ILE A 1 192 ? -9.625 -11.338 17.626 1.00 95.38 192 ILE A CA 1
ATOM 1496 C C . ILE A 1 192 ? -10.812 -10.966 18.508 1.00 95.38 192 ILE A C 1
ATOM 1498 O O . ILE A 1 192 ? -11.933 -10.786 18.035 1.00 95.38 192 ILE A O 1
ATOM 1502 N N . ALA A 1 193 ? -10.540 -10.780 19.799 1.00 93.19 193 ALA A N 1
ATOM 1503 C CA . ALA A 1 193 ? -11.514 -10.313 20.779 1.00 93.19 193 ALA A CA 1
ATOM 1504 C C . ALA A 1 193 ? -11.713 -8.786 20.689 1.00 93.19 193 ALA A C 1
ATOM 1506 O O . ALA A 1 193 ? -11.286 -8.030 21.564 1.00 93.19 193 ALA A O 1
ATOM 1507 N N . TRP A 1 194 ? -12.341 -8.334 19.602 1.00 96.06 194 TRP A N 1
ATOM 1508 C CA . TRP A 1 194 ? -12.657 -6.926 19.360 1.00 96.06 194 TRP A CA 1
ATOM 1509 C C . TRP A 1 194 ? -13.508 -6.325 20.480 1.00 96.06 194 TRP A C 1
ATOM 1511 O O . TRP A 1 194 ? -14.541 -6.880 20.852 1.00 96.06 194 TRP A O 1
ATOM 1521 N N . GLN A 1 195 ? -13.108 -5.153 20.971 1.00 94.69 195 GLN A N 1
ATOM 1522 C CA . GLN A 1 195 ? -13.878 -4.406 21.960 1.00 94.69 195 GLN A CA 1
ATOM 1523 C C . GLN A 1 195 ? -14.770 -3.381 21.254 1.00 94.69 195 GLN A C 1
ATOM 1525 O O . GLN A 1 195 ? -14.269 -2.646 20.397 1.00 94.69 195 GLN A O 1
ATOM 1530 N N . PRO A 1 196 ? -16.073 -3.294 21.571 1.00 93.69 196 PRO A N 1
ATOM 1531 C CA . PRO A 1 196 ? -16.902 -2.185 21.119 1.00 93.69 196 PRO A CA 1
ATOM 1532 C C . PRO A 1 196 ? -16.295 -0.856 21.570 1.00 93.69 196 PRO A C 1
ATOM 1534 O O . PRO A 1 196 ? -15.862 -0.721 22.713 1.00 93.69 196 PRO A O 1
ATOM 1537 N N . ALA A 1 197 ? -16.266 0.124 20.674 1.00 89.56 197 ALA A N 1
ATOM 1538 C CA . ALA A 1 197 ? -15.762 1.455 20.964 1.00 89.56 197 ALA A CA 1
ATOM 1539 C C . ALA A 1 197 ? -16.798 2.508 20.569 1.00 89.56 197 ALA A C 1
ATOM 1541 O O . ALA A 1 197 ? -17.529 2.360 19.588 1.00 89.56 197 ALA A O 1
ATOM 1542 N N . THR A 1 198 ? -16.835 3.593 21.330 1.00 83.31 198 THR A N 1
ATOM 1543 C CA . THR A 1 198 ? -17.566 4.803 20.953 1.00 83.31 198 THR A CA 1
ATOM 1544 C C . THR A 1 198 ? -16.632 5.683 20.131 1.00 83.31 198 THR A C 1
ATOM 1546 O O . THR A 1 198 ? -15.426 5.708 20.387 1.00 83.31 198 THR A O 1
ATOM 1549 N N . GLU A 1 199 ? -17.159 6.395 19.131 1.00 68.69 199 GLU A N 1
ATOM 1550 C CA . GLU A 1 199 ? -16.352 7.402 18.442 1.00 68.69 199 GLU A CA 1
ATOM 1551 C C . GLU A 1 199 ? -15.828 8.409 19.475 1.00 68.69 199 GLU A C 1
ATOM 1553 O O . GLU A 1 199 ? -16.619 8.899 20.290 1.00 68.69 199 GLU A O 1
ATOM 1558 N N . PRO A 1 200 ? -14.521 8.726 19.478 1.00 56.16 200 PRO A N 1
ATOM 1559 C CA . PRO A 1 200 ? -14.057 9.863 20.248 1.00 56.16 200 PRO A CA 1
ATOM 1560 C C . PRO A 1 200 ? -14.803 11.083 19.712 1.00 56.16 200 PRO A C 1
ATOM 1562 O O . PRO A 1 200 ? -14.773 11.357 18.510 1.00 56.16 200 PRO A O 1
ATOM 1565 N N . THR A 1 201 ? -15.515 11.793 20.583 1.00 40.66 201 THR A N 1
ATOM 1566 C CA . THR A 1 201 ? -16.141 13.060 20.219 1.00 40.66 201 THR A CA 1
ATOM 1567 C C . THR A 1 201 ? -15.053 13.954 19.624 1.00 40.66 201 THR A C 1
ATOM 1569 O O . THR A 1 201 ? -14.003 14.178 20.226 1.00 40.66 201 THR A O 1
ATOM 1572 N N . THR A 1 202 ? -15.267 14.424 18.398 1.00 44.00 202 THR A N 1
ATOM 1573 C CA . THR A 1 202 ? -14.309 15.141 17.536 1.00 44.00 202 THR A CA 1
ATOM 1574 C C . THR A 1 202 ? -13.784 16.478 18.092 1.00 44.00 202 THR A C 1
ATOM 1576 O O . THR A 1 202 ? -13.178 17.249 17.360 1.00 44.00 202 THR A O 1
ATOM 1579 N N . HIS A 1 203 ? -13.945 16.757 19.386 1.00 40.38 203 HIS A N 1
ATOM 1580 C CA . HIS A 1 203 ? -13.391 17.929 20.068 1.00 40.38 203 HIS A CA 1
ATOM 1581 C C . HIS A 1 203 ? -11.944 17.748 20.570 1.00 40.38 203 HIS A C 1
ATOM 1583 O O . HIS A 1 203 ? -11.368 18.676 21.133 1.00 40.38 203 HIS A O 1
ATOM 1589 N N . SER A 1 204 ? -11.316 16.585 20.365 1.00 45.66 204 SER A N 1
ATOM 1590 C CA . SER A 1 204 ? -9.966 16.324 20.894 1.00 45.66 204 SER A CA 1
ATOM 1591 C C . SER A 1 204 ? -8.827 16.954 20.070 1.00 45.66 204 SER A C 1
ATOM 1593 O O . SER A 1 204 ? -7.815 17.353 20.643 1.00 45.66 204 SER A O 1
ATOM 1595 N N . THR A 1 205 ? -8.980 17.146 18.755 1.00 49.53 205 THR A N 1
ATOM 1596 C CA . THR A 1 205 ? -7.954 17.822 17.934 1.00 49.53 205 THR A CA 1
ATOM 1597 C C . THR A 1 205 ? -7.929 19.332 18.162 1.00 49.53 205 THR A C 1
ATOM 1599 O O . THR A 1 205 ? -6.845 19.908 18.224 1.00 49.53 205 THR A O 1
ATOM 1602 N N . ASP A 1 206 ? -9.095 19.953 18.380 1.00 48.66 206 ASP A N 1
ATOM 1603 C CA . ASP A 1 206 ? -9.175 21.343 18.845 1.00 48.66 206 ASP A CA 1
ATOM 1604 C C . ASP A 1 206 ? -8.570 21.485 20.241 1.00 48.66 206 ASP A C 1
ATOM 1606 O O . ASP A 1 206 ? -7.898 22.472 20.505 1.00 48.66 206 ASP A O 1
ATOM 1610 N N . SER A 1 207 ? -8.715 20.486 21.118 1.00 54.56 207 SER A N 1
ATOM 1611 C CA . SER A 1 207 ? -8.105 20.515 22.451 1.00 54.56 207 SER A CA 1
ATOM 1612 C C . SER A 1 207 ? -6.576 20.479 22.391 1.00 54.56 207 SER A C 1
ATOM 1614 O O . SER A 1 207 ? -5.936 21.340 22.985 1.00 54.56 207 SER A O 1
ATOM 1616 N N . VAL A 1 208 ? -5.961 19.570 21.627 1.00 59.06 208 VAL A N 1
ATOM 1617 C CA . VAL A 1 208 ? -4.488 19.505 21.538 1.00 59.06 208 VAL A CA 1
ATOM 1618 C C . VAL A 1 208 ? -3.915 20.706 20.781 1.00 59.06 208 VAL A C 1
ATOM 1620 O O . VAL A 1 208 ? -2.914 21.278 21.211 1.00 59.06 208 VAL A O 1
ATOM 1623 N N . ALA A 1 209 ? -4.553 21.139 19.689 1.00 64.44 209 ALA A N 1
ATOM 1624 C CA . ALA A 1 209 ? -4.134 22.333 18.957 1.00 64.44 209 ALA A CA 1
ATOM 1625 C C . ALA A 1 209 ? -4.323 23.614 19.787 1.00 64.44 209 ALA A C 1
ATOM 1627 O O . ALA A 1 209 ? -3.452 24.481 19.756 1.00 64.44 209 ALA A O 1
ATOM 1628 N N . SER A 1 210 ? -5.402 23.712 20.572 1.00 59.00 210 SER A N 1
ATOM 1629 C CA . SER A 1 210 ? -5.649 24.813 21.512 1.00 59.00 210 SER A CA 1
ATOM 1630 C C . SER A 1 210 ? -4.651 24.808 22.663 1.00 59.00 210 SER A C 1
ATOM 1632 O O . SER A 1 210 ? -4.153 25.868 23.020 1.00 59.00 210 SER A O 1
ATOM 1634 N N . VAL A 1 211 ? -4.318 23.645 23.226 1.00 68.94 211 VAL A N 1
ATOM 1635 C CA . VAL A 1 211 ? -3.307 23.527 24.288 1.00 68.94 211 VAL A CA 1
ATOM 1636 C C . VAL A 1 211 ? -1.924 23.898 23.749 1.00 68.94 211 VAL A C 1
ATOM 1638 O O . VAL A 1 211 ? -1.198 24.650 24.390 1.00 68.94 211 VAL A O 1
ATOM 1641 N N . LEU A 1 212 ? -1.565 23.460 22.539 1.00 71.94 212 LEU A N 1
ATOM 1642 C CA . LEU A 1 212 ? -0.310 23.854 21.889 1.00 71.94 212 LEU A CA 1
ATOM 1643 C C . LEU A 1 212 ? -0.275 25.341 21.512 1.00 71.94 212 LEU A C 1
ATOM 1645 O O . LEU A 1 212 ? 0.787 25.960 21.575 1.00 71.94 212 LEU A O 1
ATOM 1649 N N . ALA A 1 213 ? -1.406 25.921 21.106 1.00 70.94 213 ALA A N 1
ATOM 1650 C CA . ALA A 1 213 ? -1.518 27.353 20.846 1.00 70.94 213 ALA A CA 1
ATOM 1651 C C . ALA A 1 213 ? -1.360 28.165 22.139 1.00 70.94 213 ALA A C 1
ATOM 1653 O O . ALA A 1 213 ? -0.634 29.158 22.141 1.00 70.94 213 ALA A O 1
ATOM 1654 N N . GLU A 1 214 ? -1.955 27.704 23.239 1.00 70.75 214 GLU A N 1
ATOM 1655 C CA . GLU A 1 214 ? -1.850 28.356 24.542 1.00 70.75 214 GLU A CA 1
ATOM 1656 C C . GLU A 1 214 ? -0.440 28.236 25.132 1.00 70.75 214 GLU A C 1
ATOM 1658 O O . GLU A 1 214 ? 0.108 29.221 25.614 1.00 70.75 214 GLU A O 1
ATOM 1663 N N . LEU A 1 215 ? 0.218 27.080 24.996 1.00 75.62 215 LEU A N 1
ATOM 1664 C CA . LEU A 1 215 ? 1.619 26.914 25.397 1.00 75.62 215 LEU A CA 1
ATOM 1665 C C . LEU A 1 215 ? 2.557 27.849 24.623 1.00 75.62 215 LEU A C 1
ATOM 1667 O O . LEU A 1 215 ? 3.444 28.454 25.217 1.00 75.62 215 LEU A O 1
ATOM 1671 N N . ARG A 1 216 ? 2.348 28.019 23.310 1.00 75.31 216 ARG A N 1
ATOM 1672 C CA . ARG A 1 216 ? 3.135 28.970 22.500 1.00 75.31 216 ARG A CA 1
ATOM 1673 C C . ARG A 1 216 ? 2.865 30.421 22.882 1.00 75.31 216 ARG A C 1
ATOM 1675 O O . ARG A 1 216 ? 3.784 31.236 22.844 1.00 75.31 216 ARG A O 1
ATOM 1682 N N . ARG A 1 217 ? 1.622 30.746 23.240 1.00 77.31 217 ARG A N 1
ATOM 1683 C CA . ARG A 1 217 ? 1.252 32.070 23.743 1.00 77.31 217 ARG A CA 1
ATOM 1684 C C . ARG A 1 217 ? 1.936 32.356 25.079 1.00 77.31 217 ARG A C 1
ATOM 1686 O O . ARG A 1 217 ? 2.574 33.394 25.207 1.00 77.31 217 ARG A O 1
ATOM 1693 N N . LEU A 1 218 ? 1.879 31.416 26.019 1.00 71.50 218 LEU A N 1
ATOM 1694 C CA . LEU A 1 218 ? 2.558 31.517 27.310 1.00 71.50 218 LEU A CA 1
ATOM 1695 C C . LEU A 1 218 ? 4.078 31.615 27.139 1.00 71.50 218 LEU A C 1
ATOM 1697 O O . LEU A 1 218 ? 4.705 32.439 27.794 1.00 71.50 218 LEU A O 1
ATOM 1701 N N . GLU A 1 219 ? 4.685 30.856 26.223 1.00 71.56 219 GLU A N 1
ATOM 1702 C CA . GLU A 1 219 ? 6.121 30.962 25.917 1.00 71.56 219 GLU A CA 1
ATOM 1703 C C . GLU A 1 219 ? 6.497 32.358 25.384 1.00 71.56 219 GLU A C 1
ATOM 1705 O O . GLU A 1 219 ? 7.539 32.908 25.750 1.00 71.56 219 GLU A O 1
ATOM 1710 N N . ALA A 1 220 ? 5.649 32.950 24.537 1.00 71.00 220 ALA A N 1
ATOM 1711 C CA . ALA A 1 220 ? 5.851 34.299 24.015 1.00 71.00 220 ALA A CA 1
ATOM 1712 C C . ALA A 1 220 ? 5.704 35.365 25.112 1.00 71.00 220 ALA A C 1
ATOM 1714 O O . ALA A 1 220 ? 6.573 36.225 25.233 1.00 71.00 220 ALA A O 1
ATOM 1715 N N . GLU A 1 221 ? 4.672 35.259 25.952 1.00 68.50 221 GLU A N 1
ATOM 1716 C CA . GLU A 1 221 ? 4.465 36.149 27.100 1.00 68.50 221 GLU A CA 1
ATOM 1717 C C . GLU A 1 221 ? 5.635 36.036 28.095 1.00 68.50 221 GLU A C 1
ATOM 1719 O O . GLU A 1 221 ? 6.137 37.047 28.574 1.00 68.50 221 GLU A O 1
ATOM 1724 N N . THR A 1 222 ? 6.168 34.830 28.316 1.00 61.12 222 THR A N 1
ATOM 1725 C CA . THR A 1 222 ? 7.286 34.571 29.241 1.00 61.12 222 THR A CA 1
ATOM 1726 C C . THR A 1 222 ? 8.628 35.127 28.738 1.00 61.12 222 THR A C 1
ATOM 1728 O O . THR A 1 222 ? 9.467 35.527 29.546 1.00 61.12 222 THR A O 1
ATOM 1731 N N . ARG A 1 223 ? 8.847 35.212 27.414 1.00 60.16 223 ARG A N 1
ATOM 1732 C CA . ARG A 1 223 ? 10.057 35.833 26.824 1.00 60.16 223 ARG A CA 1
ATOM 1733 C C . ARG A 1 223 ? 10.128 37.347 27.023 1.00 60.16 223 ARG A C 1
ATOM 1735 O O . ARG A 1 223 ? 11.224 37.900 26.948 1.00 60.16 223 ARG A O 1
ATOM 1742 N N . GLU A 1 224 ? 8.998 38.006 27.257 1.00 59.50 224 GLU A N 1
ATOM 1743 C CA . GLU A 1 224 ? 8.922 39.460 27.436 1.00 59.50 224 GLU A CA 1
ATOM 1744 C C . GLU A 1 224 ? 8.986 39.890 28.913 1.00 59.50 224 GLU A C 1
ATOM 1746 O O . GLU A 1 224 ? 9.058 41.085 29.209 1.00 59.50 224 GLU A O 1
ATOM 1751 N N . LEU A 1 225 ? 9.019 38.938 29.855 1.00 55.25 225 LEU A N 1
ATOM 1752 C CA . LEU A 1 225 ? 9.048 39.235 31.286 1.00 55.25 225 LEU A CA 1
ATOM 1753 C C . LEU A 1 225 ? 10.477 39.526 31.786 1.00 55.25 225 LEU A C 1
ATOM 1755 O O . LEU A 1 225 ? 11.401 38.741 31.548 1.00 55.25 225 LEU A O 1
ATOM 1759 N N . PRO A 1 226 ? 10.696 40.617 32.545 1.00 56.03 226 PRO A N 1
ATOM 1760 C CA . PRO A 1 226 ? 11.962 40.842 33.231 1.00 56.03 226 PRO A CA 1
ATOM 1761 C C . PRO A 1 226 ? 12.205 39.746 34.282 1.00 56.03 226 PRO A C 1
ATOM 1763 O O . PRO A 1 226 ? 11.274 39.266 34.927 1.00 56.03 226 PRO A O 1
ATOM 1766 N N . ALA A 1 227 ? 13.475 39.381 34.488 1.00 54.84 227 ALA A N 1
ATOM 1767 C CA . ALA A 1 227 ? 13.913 38.169 35.196 1.00 54.84 227 ALA A CA 1
ATOM 1768 C C . ALA A 1 227 ? 13.331 37.930 36.609 1.00 54.84 227 ALA A C 1
ATOM 1770 O O . ALA A 1 227 ? 13.390 36.810 37.108 1.00 54.84 227 ALA A O 1
ATOM 1771 N N . PHE A 1 228 ? 12.749 38.944 37.254 1.00 54.34 228 PHE A N 1
ATOM 1772 C CA . PHE A 1 228 ? 12.111 38.814 38.566 1.00 54.34 228 PHE A CA 1
ATOM 1773 C C . PHE A 1 228 ? 10.655 38.302 38.521 1.00 54.34 228 PHE A C 1
ATOM 1775 O O . PHE A 1 228 ? 10.137 37.917 39.562 1.00 54.34 228 PHE A O 1
ATOM 1782 N N . GLN A 1 229 ? 10.001 38.257 37.350 1.00 56.38 229 GLN A N 1
ATOM 1783 C CA . GLN A 1 229 ? 8.637 37.714 37.168 1.00 56.38 229 GLN A CA 1
ATOM 1784 C C . GLN A 1 229 ? 8.620 36.267 36.625 1.00 56.38 229 GLN A C 1
ATOM 1786 O O . GLN A 1 229 ? 7.577 35.614 36.604 1.00 56.38 229 GLN A O 1
ATOM 1791 N N . LEU A 1 230 ? 9.785 35.728 36.242 1.00 55.56 230 LEU A N 1
ATOM 1792 C CA . LEU A 1 230 ? 9.953 34.328 35.822 1.00 55.56 230 LEU A CA 1
ATOM 1793 C C . LEU A 1 230 ? 9.740 33.328 36.970 1.00 55.56 230 LEU A C 1
ATOM 1795 O O . LEU A 1 230 ? 9.274 32.216 36.743 1.00 55.56 230 LEU A O 1
ATOM 1799 N N . LEU A 1 231 ? 10.053 33.720 38.209 1.00 58.34 231 LEU A N 1
ATOM 1800 C CA . LEU A 1 231 ? 9.874 32.841 39.369 1.00 58.34 231 LEU A CA 1
ATOM 1801 C C . LEU A 1 231 ? 8.386 32.592 39.671 1.00 58.34 231 LEU A C 1
ATOM 1803 O O . LEU A 1 231 ? 7.996 31.472 39.980 1.00 58.34 231 LEU A O 1
ATOM 1807 N N . ASP A 1 232 ? 7.559 33.629 39.529 1.00 62.09 232 ASP A N 1
ATOM 1808 C CA . ASP A 1 232 ? 6.122 33.578 39.830 1.00 62.09 232 ASP A CA 1
ATOM 1809 C C . ASP A 1 232 ? 5.347 32.802 38.748 1.00 62.09 232 ASP A C 1
ATOM 1811 O O . ASP A 1 232 ? 4.424 32.037 39.026 1.00 62.09 232 ASP A O 1
ATOM 1815 N N . THR A 1 233 ? 5.781 32.917 37.488 1.00 63.88 233 THR A N 1
ATOM 1816 C CA . THR A 1 233 ? 5.234 32.125 36.374 1.00 63.88 233 THR A CA 1
ATOM 1817 C C . THR A 1 233 ? 5.612 30.648 36.470 1.00 63.88 233 THR A C 1
ATOM 1819 O O . THR A 1 233 ? 4.738 29.807 36.274 1.00 63.88 233 THR A O 1
ATOM 1822 N N . MET A 1 234 ? 6.852 30.312 36.851 1.00 65.00 234 MET A N 1
ATOM 1823 C CA . MET A 1 234 ? 7.241 28.920 37.125 1.00 65.00 234 MET A CA 1
ATOM 1824 C C . MET A 1 234 ? 6.416 28.308 38.262 1.00 65.00 234 MET A C 1
ATOM 1826 O O . MET A 1 234 ? 5.947 27.181 38.136 1.00 65.00 234 MET A O 1
ATOM 1830 N N . GLN A 1 235 ? 6.162 29.066 39.330 1.00 69.00 235 GLN A N 1
ATOM 1831 C CA . GLN A 1 235 ? 5.383 28.580 40.467 1.00 69.00 235 GLN A CA 1
ATOM 1832 C C . GLN A 1 235 ? 3.900 28.362 40.120 1.00 69.00 235 GLN A C 1
ATOM 1834 O O . GLN A 1 235 ? 3.281 27.409 40.590 1.00 69.00 235 GLN A O 1
ATOM 1839 N N . ASN A 1 236 ? 3.337 29.184 39.229 1.00 70.06 236 ASN A N 1
ATOM 1840 C CA . ASN A 1 236 ? 1.999 28.953 38.679 1.00 70.06 236 ASN A CA 1
ATOM 1841 C C . ASN A 1 236 ? 1.939 27.728 37.753 1.00 70.06 236 ASN A C 1
ATOM 1843 O O . ASN A 1 236 ? 0.930 27.026 37.747 1.00 70.06 236 ASN A O 1
ATOM 1847 N N . LEU A 1 237 ? 3.009 27.446 37.006 1.00 68.56 237 LEU A N 1
ATOM 1848 C CA . LEU A 1 237 ? 3.114 26.277 36.127 1.00 68.56 237 LEU A CA 1
ATOM 1849 C C . LEU A 1 237 ? 3.212 24.972 36.932 1.00 68.56 237 LEU A C 1
ATOM 1851 O O . LEU A 1 237 ? 2.545 23.993 36.590 1.00 68.56 237 LEU A O 1
ATOM 1855 N N . ASP A 1 238 ? 3.946 24.986 38.046 1.00 71.50 238 ASP A N 1
ATOM 1856 C CA . ASP A 1 238 ? 3.991 23.873 39.002 1.00 71.50 238 ASP A CA 1
ATOM 1857 C C . ASP A 1 238 ? 2.618 23.636 39.642 1.00 71.50 238 ASP A C 1
ATOM 1859 O O . ASP A 1 238 ? 2.134 22.505 39.658 1.00 71.50 238 ASP A O 1
ATOM 1863 N N . ASN A 1 239 ? 1.922 24.695 40.069 1.00 70.69 239 ASN A N 1
ATOM 1864 C CA . ASN A 1 239 ? 0.571 24.575 40.629 1.00 70.69 239 ASN A CA 1
ATOM 1865 C C . ASN A 1 239 ? -0.441 24.013 39.614 1.00 70.69 239 ASN A C 1
ATOM 1867 O O . ASN A 1 239 ? -1.325 23.235 39.977 1.00 70.69 239 ASN A O 1
ATOM 1871 N N . LEU A 1 240 ? -0.323 24.388 38.338 1.00 67.81 240 LEU A N 1
ATOM 1872 C CA . LEU A 1 240 ? -1.222 23.926 37.278 1.00 67.81 240 LEU A CA 1
ATOM 1873 C C . LEU A 1 240 ? -0.932 22.468 36.893 1.00 67.81 240 LEU A C 1
ATOM 1875 O O . LEU A 1 240 ? -1.861 21.692 36.685 1.00 67.81 240 LEU A O 1
ATOM 1879 N N . THR A 1 241 ? 0.343 22.074 36.889 1.00 68.75 241 THR A N 1
ATOM 1880 C CA . THR A 1 241 ? 0.767 20.679 36.689 1.00 68.75 241 THR A CA 1
ATOM 1881 C C . THR A 1 241 ? 0.294 19.793 37.842 1.00 68.75 241 THR A C 1
ATOM 1883 O O . THR A 1 241 ? -0.257 18.719 37.603 1.00 68.75 241 THR A O 1
ATOM 1886 N N . GLN A 1 242 ? 0.410 20.274 39.083 1.00 68.19 242 GLN A N 1
ATOM 1887 C CA . GLN A 1 242 ? -0.065 19.568 40.271 1.00 68.19 242 GLN A CA 1
ATOM 1888 C C . GLN A 1 242 ? -1.595 19.424 40.274 1.00 68.19 242 GLN A C 1
ATOM 1890 O O . GLN A 1 242 ? -2.107 18.340 40.515 1.00 68.19 242 GLN A O 1
ATOM 1895 N N . SER A 1 243 ? -2.335 20.471 39.892 1.00 67.81 243 SER A N 1
ATOM 1896 C CA . SER A 1 243 ? -3.803 20.417 39.809 1.00 67.81 243 SER A CA 1
ATOM 1897 C C . SER A 1 243 ? -4.326 19.478 38.714 1.00 67.81 243 SER A C 1
ATOM 1899 O O . SER A 1 243 ? -5.458 19.002 38.821 1.00 67.81 243 SER A O 1
ATOM 1901 N N . ILE A 1 244 ? -3.547 19.229 37.656 1.00 66.12 244 ILE A N 1
ATOM 1902 C CA . ILE A 1 244 ? -3.876 18.228 36.631 1.00 66.12 244 ILE A CA 1
ATOM 1903 C C . ILE A 1 244 ? -3.633 16.817 37.170 1.00 66.12 244 ILE A C 1
ATOM 1905 O O . ILE A 1 244 ? -4.466 15.945 36.944 1.00 66.12 244 ILE A O 1
ATOM 1909 N N . LEU A 1 245 ? -2.532 16.603 37.894 1.00 61.38 245 LEU A N 1
ATOM 1910 C CA . LEU A 1 245 ? -2.212 15.313 38.508 1.00 61.38 245 LEU A CA 1
ATOM 1911 C C . LEU A 1 245 ? -3.229 14.938 39.599 1.00 61.38 245 LEU A C 1
ATOM 1913 O O . LEU A 1 245 ? -3.768 13.838 39.557 1.00 61.38 245 LEU A O 1
ATOM 1917 N N . ASP A 1 246 ? -3.605 15.879 40.470 1.00 62.78 246 ASP A N 1
ATOM 1918 C CA . ASP A 1 246 ? -4.597 15.643 41.532 1.00 62.78 246 ASP A CA 1
ATOM 1919 C C . ASP A 1 246 ? -5.999 15.322 40.969 1.00 62.78 246 ASP A C 1
ATOM 1921 O O . ASP A 1 246 ? -6.763 14.567 41.565 1.00 62.78 246 ASP A O 1
ATOM 1925 N N . ARG A 1 247 ? -6.346 15.846 39.783 1.00 56.25 247 ARG A N 1
ATOM 1926 C CA . ARG A 1 247 ? -7.608 15.519 39.091 1.00 56.25 247 ARG A CA 1
ATOM 1927 C C . ARG A 1 247 ? -7.644 14.105 38.513 1.00 56.25 247 ARG A C 1
ATOM 1929 O O . ARG A 1 247 ? -8.731 13.586 38.290 1.00 56.25 247 ARG A O 1
ATOM 1936 N N . VAL A 1 248 ? -6.484 13.519 38.220 1.00 52.38 248 VAL A N 1
ATOM 1937 C CA . VAL A 1 248 ? -6.368 12.136 37.732 1.00 52.38 248 VAL A CA 1
ATOM 1938 C C . VAL A 1 248 ? -6.501 11.144 38.894 1.00 52.38 248 VAL A C 1
ATOM 1940 O O . VAL A 1 248 ? -7.046 10.057 38.705 1.00 52.38 248 VAL A O 1
ATOM 1943 N N . ASP A 1 249 ? -6.091 11.537 40.102 1.00 49.84 249 ASP A N 1
ATOM 1944 C CA . ASP A 1 249 ? -6.232 10.712 41.306 1.00 49.84 249 ASP A CA 1
ATOM 1945 C C . ASP A 1 249 ? -7.668 10.735 41.881 1.00 49.84 249 ASP A C 1
ATOM 1947 O O . ASP A 1 249 ? -8.159 9.695 42.316 1.00 49.84 249 ASP A O 1
ATOM 1951 N N . ASP A 1 250 ? -8.401 11.855 41.790 1.00 49.16 250 ASP A N 1
ATOM 1952 C CA . ASP A 1 250 ? -9.796 11.960 42.279 1.00 49.16 250 ASP A CA 1
ATOM 1953 C C . ASP A 1 250 ? -10.815 11.133 41.453 1.00 49.16 250 ASP A C 1
ATOM 1955 O O . ASP A 1 250 ? -11.839 10.697 41.980 1.00 49.16 250 ASP A O 1
ATOM 1959 N N . ASP A 1 251 ? -10.528 10.850 40.174 1.00 51.44 251 ASP A N 1
ATOM 1960 C CA . ASP A 1 251 ? -11.345 9.951 39.332 1.00 51.44 251 ASP A CA 1
ATOM 1961 C C . ASP A 1 251 ? -11.076 8.454 39.623 1.00 51.44 251 ASP A C 1
ATOM 1963 O O . ASP A 1 251 ? -11.772 7.579 39.098 1.00 51.44 251 ASP A O 1
ATOM 1967 N N . SER A 1 252 ? -10.092 8.140 40.479 1.00 51.91 252 SER A N 1
ATOM 1968 C CA . SER A 1 252 ? -9.703 6.766 40.838 1.00 51.91 252 SER A CA 1
ATOM 1969 C C . SER A 1 252 ? -10.404 6.221 42.090 1.00 51.91 252 SER A C 1
ATOM 1971 O O . SER A 1 252 ? -10.421 5.006 42.280 1.00 51.91 252 SER A O 1
ATOM 1973 N N . ASP A 1 253 ? -11.017 7.078 42.916 1.00 51.34 253 ASP A N 1
ATOM 1974 C CA . ASP A 1 253 ? -11.609 6.697 44.217 1.00 51.34 253 ASP A CA 1
ATOM 1975 C C . ASP A 1 253 ? -13.152 6.780 44.258 1.00 51.34 253 ASP A C 1
ATOM 1977 O O . ASP A 1 253 ? -13.785 6.764 45.316 1.00 51.34 253 ASP A O 1
ATOM 1981 N N . GLY A 1 254 ? -13.795 6.826 43.087 1.00 48.00 254 GLY A N 1
ATOM 1982 C CA . GLY A 1 254 ? -15.211 7.165 42.960 1.00 48.00 254 GLY A CA 1
ATOM 1983 C C . GLY A 1 254 ? -16.098 6.187 42.190 1.00 48.00 254 GLY A C 1
ATOM 1984 O O . GLY A 1 254 ? -16.806 6.641 41.296 1.00 48.00 254 GLY A O 1
ATOM 1985 N N . CYS A 1 255 ? -16.163 4.897 42.548 1.00 34.34 255 CYS A N 1
ATOM 1986 C CA . CYS A 1 255 ? -17.472 4.221 42.671 1.00 34.34 255 CYS A CA 1
ATOM 1987 C C . CYS A 1 255 ? -17.415 2.828 43.344 1.00 34.34 255 CYS A C 1
ATOM 1989 O O . CYS A 1 255 ? -16.455 2.092 43.127 1.00 34.34 255 CYS A O 1
ATOM 1991 N N . PRO A 1 256 ? -18.451 2.480 44.138 1.00 52.16 256 PRO A N 1
ATOM 1992 C CA . PRO A 1 256 ? -18.585 1.237 44.908 1.00 52.16 256 PRO A CA 1
ATOM 1993 C C . PRO A 1 256 ? -18.883 -0.019 44.074 1.00 52.16 256 PRO A C 1
ATOM 1995 O O . PRO A 1 256 ? -19.372 0.111 42.928 1.00 52.16 256 PRO A O 1
#

Secondary structure (DSSP, 8-state):
-BSTT--SHHHHHHHHHHHHHSSSPPPPPHHHHHHHHHHTTS--SEEESS--BTTB--EEE-SS-HHHHHHHHHHHHTTTTB-EEETTTTEEE-GGG-B---EEETTEEES-B-HHHHHHHHHSPPPSS--EEEEEEETTEEEEEEEPGGG-EEEEEEETTEEEEEEES-HHHHHHHHHHHHHT-THHHHSS-PEEEPPPPTTHHHHHHHHHHHHHHHHHHHHTS-TTSHHHHHHHHHHHHHHHHHHHHHTTS---